Protein AF-A0A7J9IEG0-F1 (afdb_monomer_lite)

InterPro domains:
  IPR022309 Ribosomal protein eS8/ribosomal biogenesis NSA2 [PF01201] (34-220)
  IPR039411 Ribosomal biogenesis NSA2 family [PTHR12642] (1-220)
  IPR039411 Ribosomal biogenesis NSA2 family [cd11381] (3-220)

Structure (mmCIF, N/CA/C/O backbone):
data_AF-A0A7J9IEG0-F1
#
_entry.id   AF-A0A7J9IEG0-F1
#
loop_
_atom_site.group_PDB
_atom_site.id
_atom_site.type_symbol
_atom_site.label_atom_id
_atom_site.label_alt_id
_atom_site.label_comp_id
_atom_site.label_asym_id
_atom_site.label_entity_id
_atom_site.label_seq_id
_atom_site.pdbx_PDB_ins_code
_atom_site.Cartn_x
_atom_site.Cartn_y
_atom_site.Cartn_z
_atom_site.occupancy
_atom_site.B_iso_or_equiv
_atom_site.auth_seq_id
_atom_site.auth_comp_id
_atom_site.auth_asym_id
_atom_site.auth_atom_id
_atom_site.pdbx_PDB_model_num
ATOM 1 N N . PRO A 1 1 ? 24.577 -37.193 -18.352 1.00 64.00 1 PRO A N 1
ATOM 2 C CA . PRO A 1 1 ? 24.887 -35.801 -18.756 1.00 64.00 1 PRO A CA 1
ATOM 3 C C . PRO A 1 1 ? 25.701 -35.089 -17.664 1.00 64.00 1 PRO A C 1
ATOM 5 O O . PRO A 1 1 ? 25.129 -34.575 -16.710 1.00 64.00 1 PRO A O 1
ATOM 8 N N . GLN A 1 2 ? 27.030 -35.129 -17.773 1.00 77.31 2 GLN A N 1
ATOM 9 C CA . GLN A 1 2 ? 27.943 -34.469 -16.834 1.00 77.31 2 GLN A CA 1
ATOM 10 C C . GLN A 1 2 ? 28.641 -33.299 -17.540 1.00 77.31 2 GLN A C 1
ATOM 12 O O . GLN A 1 2 ? 29.061 -33.443 -18.689 1.00 77.31 2 GLN A O 1
ATOM 17 N N . GLY A 1 3 ? 28.738 -32.152 -16.862 1.00 87.25 3 GLY A N 1
ATOM 18 C CA . GLY A 1 3 ? 29.368 -30.931 -17.383 1.00 87.25 3 GLY A CA 1
ATOM 19 C C . GLY A 1 3 ? 28.627 -30.285 -18.562 1.00 87.25 3 GLY A C 1
ATOM 20 O O . GLY A 1 3 ? 27.443 -30.538 -18.787 1.00 87.25 3 GLY A O 1
ATOM 21 N N . ASP A 1 4 ? 29.344 -29.483 -19.352 1.00 89.75 4 ASP A N 1
ATOM 22 C CA . ASP A 1 4 ? 28.812 -28.740 -20.507 1.00 89.75 4 ASP A CA 1
ATOM 23 C C . ASP A 1 4 ? 28.755 -29.590 -21.786 1.00 89.75 4 ASP A C 1
ATOM 25 O O . ASP A 1 4 ? 29.262 -29.232 -22.853 1.00 89.75 4 ASP A O 1
ATOM 29 N N . TYR A 1 5 ? 28.117 -30.757 -21.691 1.00 91.44 5 TYR A N 1
ATOM 30 C CA . TYR A 1 5 ? 28.062 -31.745 -22.773 1.00 91.44 5 TYR A CA 1
ATOM 31 C C . TYR A 1 5 ? 27.459 -31.194 -24.085 1.00 91.44 5 TYR A C 1
ATOM 33 O O . TYR A 1 5 ? 27.856 -31.631 -25.164 1.00 91.44 5 TYR A O 1
ATOM 41 N N . ILE A 1 6 ? 26.555 -30.202 -24.029 1.00 91.00 6 ILE A N 1
ATOM 42 C CA . ILE A 1 6 ? 25.978 -29.532 -25.216 1.00 91.00 6 ILE A CA 1
ATOM 43 C C . ILE A 1 6 ? 27.009 -28.637 -25.914 1.00 91.00 6 ILE A C 1
ATOM 45 O O . ILE A 1 6 ? 27.069 -28.599 -27.144 1.00 91.00 6 ILE A O 1
ATOM 49 N N . GLU A 1 7 ? 27.817 -27.903 -25.152 1.00 91.38 7 GLU A N 1
ATOM 50 C CA . GLU A 1 7 ? 28.856 -27.045 -25.717 1.00 91.38 7 GLU A CA 1
ATOM 51 C C . GLU A 1 7 ? 29.996 -27.890 -26.293 1.00 91.38 7 GLU A C 1
ATOM 53 O O . GLU A 1 7 ? 30.438 -27.641 -27.414 1.00 91.38 7 GLU A O 1
ATOM 58 N N . LEU A 1 8 ? 30.397 -28.952 -25.584 1.00 92.81 8 LEU A N 1
ATOM 59 C CA . LEU A 1 8 ? 31.371 -29.932 -26.071 1.00 92.81 8 LEU A CA 1
ATOM 60 C C . LEU A 1 8 ? 30.903 -30.598 -27.369 1.00 92.81 8 LEU A C 1
ATOM 62 O O . LEU A 1 8 ? 31.681 -30.713 -28.314 1.00 92.81 8 LEU A O 1
ATOM 66 N N . HIS A 1 9 ? 29.627 -30.978 -27.456 1.00 93.06 9 HIS A N 1
ATOM 67 C CA . HIS A 1 9 ? 29.045 -31.519 -28.682 1.00 93.06 9 HIS A CA 1
ATOM 68 C C . HIS A 1 9 ? 29.093 -30.505 -29.835 1.00 93.06 9 HIS A C 1
ATOM 70 O O . HIS A 1 9 ? 29.456 -30.867 -30.949 1.00 93.06 9 HIS A O 1
ATOM 76 N N . ARG A 1 10 ? 28.783 -29.225 -29.584 1.00 92.31 10 ARG A N 1
ATOM 77 C CA . ARG A 1 10 ? 28.886 -28.161 -30.602 1.00 92.31 10 ARG A CA 1
ATOM 78 C C . ARG A 1 10 ? 30.325 -27.883 -31.033 1.00 92.31 10 ARG A C 1
ATOM 80 O O . ARG A 1 10 ? 30.538 -27.572 -32.196 1.00 92.31 10 ARG A O 1
ATOM 87 N N . LYS A 1 11 ? 31.307 -28.000 -30.134 1.00 93.31 11 LYS A N 1
ATOM 88 C CA . LYS A 1 11 ? 32.736 -27.875 -30.477 1.00 93.31 11 LYS A CA 1
ATOM 89 C C . LYS A 1 11 ? 33.218 -29.047 -31.339 1.00 93.31 11 LYS A C 1
ATOM 91 O O . LYS A 1 11 ? 33.986 -28.829 -32.264 1.00 93.31 11 LYS A O 1
ATOM 96 N N . ARG A 1 12 ? 32.748 -30.269 -31.056 1.00 93.69 12 ARG A N 1
ATOM 97 C CA . ARG A 1 12 ? 33.144 -31.498 -31.773 1.00 93.69 12 ARG A CA 1
ATOM 98 C C . ARG A 1 12 ? 32.435 -31.689 -33.113 1.00 93.69 12 ARG A C 1
ATOM 100 O O . ARG A 1 12 ? 33.067 -32.082 -34.083 1.00 93.69 12 ARG A O 1
ATOM 107 N N . HIS A 1 13 ? 31.131 -31.431 -33.159 1.00 93.81 13 HIS A N 1
ATOM 108 C CA . HIS A 1 13 ? 30.271 -31.737 -34.310 1.00 93.81 13 HIS A CA 1
ATOM 109 C C . HIS A 1 13 ? 29.681 -30.488 -34.975 1.00 93.81 13 HIS A C 1
ATOM 111 O O . HIS A 1 13 ? 28.938 -30.593 -35.947 1.00 93.81 13 HIS A O 1
ATOM 117 N N . GLY A 1 14 ? 30.002 -29.299 -34.462 1.00 91.56 14 GLY A N 1
ATOM 118 C CA . GLY A 1 14 ? 29.502 -28.042 -34.997 1.00 91.56 14 GLY A CA 1
ATOM 119 C C . GLY A 1 14 ? 28.032 -27.779 -34.673 1.00 91.56 14 GLY A C 1
ATOM 120 O O . GLY A 1 14 ? 27.386 -28.432 -33.846 1.00 91.56 14 GLY A O 1
ATOM 121 N N . TYR A 1 15 ? 27.497 -26.760 -35.339 1.00 92.94 15 TYR A N 1
ATOM 122 C CA . TYR A 1 15 ? 26.064 -26.502 -35.383 1.00 92.94 15 TYR A CA 1
ATOM 123 C C . TYR A 1 15 ? 25.447 -27.230 -36.573 1.00 92.94 15 TYR A C 1
ATOM 125 O O . TYR A 1 15 ? 26.113 -27.522 -37.563 1.00 92.94 15 TYR A O 1
ATOM 133 N N . ARG A 1 16 ? 24.133 -27.451 -36.511 1.00 92.75 16 ARG A N 1
ATOM 134 C CA . ARG A 1 16 ? 23.360 -27.879 -37.678 1.00 92.75 16 ARG A CA 1
ATOM 135 C C . ARG A 1 16 ? 23.617 -26.917 -38.848 1.00 92.75 16 ARG A C 1
ATOM 137 O O . ARG A 1 16 ? 23.591 -25.704 -38.645 1.00 92.75 16 ARG A O 1
ATOM 144 N N . HIS A 1 17 ? 23.813 -27.449 -40.054 1.00 92.62 17 HIS A N 1
ATOM 145 C CA . HIS A 1 17 ? 24.226 -26.668 -41.229 1.00 92.62 17 HIS A CA 1
ATOM 146 C C . HIS A 1 17 ? 23.327 -25.448 -41.531 1.00 92.62 17 HIS A C 1
ATOM 148 O O . HIS A 1 17 ? 23.822 -24.403 -41.935 1.00 92.62 17 HIS A O 1
ATOM 154 N N . ASP A 1 18 ? 22.020 -25.530 -41.261 1.00 95.38 18 ASP A N 1
ATOM 155 C CA . ASP A 1 18 ? 21.041 -24.454 -41.501 1.00 95.38 18 ASP A CA 1
ATOM 156 C C . ASP A 1 18 ? 20.850 -23.482 -40.312 1.00 95.38 18 ASP A C 1
ATOM 158 O O . ASP A 1 18 ? 20.014 -22.574 -40.370 1.00 95.38 18 ASP A O 1
ATOM 162 N N . PHE A 1 19 ? 21.585 -23.661 -39.209 1.00 94.81 19 PHE A N 1
ATOM 163 C CA . PHE A 1 19 ? 21.361 -22.932 -37.958 1.00 94.81 19 PHE A CA 1
ATOM 164 C C . PHE A 1 19 ? 21.567 -21.423 -38.115 1.00 94.81 19 PHE A C 1
ATOM 166 O O . PHE A 1 19 ? 20.700 -20.629 -37.734 1.00 94.81 19 PHE A O 1
ATOM 173 N N . PHE A 1 20 ? 22.698 -21.020 -38.699 1.00 94.88 20 PHE A N 1
ATOM 174 C CA . PHE A 1 20 ? 23.052 -19.610 -38.859 1.00 94.88 20 PHE A CA 1
ATOM 175 C C . PHE A 1 20 ? 22.131 -18.904 -39.855 1.00 94.88 20 PHE A C 1
ATOM 177 O O . PHE A 1 20 ? 21.681 -17.787 -39.591 1.00 94.88 20 PHE A O 1
ATOM 184 N N . GLU A 1 21 ? 21.748 -19.579 -40.941 1.00 95.25 21 GLU A N 1
ATOM 185 C CA . GLU A 1 21 ? 20.782 -19.035 -41.895 1.00 95.25 21 GLU A CA 1
ATOM 186 C C . GLU A 1 21 ? 19.404 -18.823 -41.265 1.00 95.25 21 GLU A C 1
ATOM 188 O O . GLU A 1 21 ? 18.786 -17.767 -41.445 1.00 95.25 21 GLU A O 1
ATOM 193 N N . LYS A 1 22 ? 18.919 -19.802 -40.489 1.00 96.25 22 LYS A N 1
ATOM 194 C CA . LYS A 1 22 ? 17.646 -19.700 -39.764 1.00 96.25 22 LYS A CA 1
ATOM 195 C C . LYS A 1 22 ? 17.679 -18.588 -38.723 1.00 96.25 22 LYS A C 1
ATOM 197 O O . LYS A 1 22 ? 16.705 -17.839 -38.623 1.00 96.25 22 LYS A O 1
ATOM 202 N N . LYS A 1 23 ? 18.780 -18.454 -37.976 1.00 96.19 23 LYS A N 1
ATOM 203 C CA . LYS A 1 23 ? 18.965 -17.392 -36.977 1.00 96.19 23 LYS A CA 1
ATOM 204 C C . LYS A 1 23 ? 18.930 -16.011 -37.635 1.00 96.19 23 LYS A C 1
ATOM 206 O O . LYS A 1 23 ? 18.094 -15.196 -37.252 1.00 96.19 23 LYS A O 1
ATOM 211 N N . ARG A 1 24 ? 19.707 -15.807 -38.706 1.00 96.44 24 ARG A N 1
ATOM 212 C CA . ARG A 1 24 ? 19.715 -14.561 -39.493 1.00 96.44 24 ARG A CA 1
ATOM 213 C C . ARG A 1 24 ? 18.320 -14.211 -40.018 1.00 96.44 24 ARG A C 1
ATOM 215 O O . ARG A 1 24 ? 17.833 -13.102 -39.816 1.00 96.44 24 ARG A O 1
ATOM 222 N N . LYS A 1 25 ? 17.627 -15.172 -40.647 1.00 96.69 25 LYS A N 1
ATOM 223 C CA . LYS A 1 25 ? 16.254 -14.980 -41.161 1.00 96.69 25 LYS A CA 1
ATOM 224 C C . LYS A 1 25 ? 15.236 -14.707 -40.044 1.00 96.69 25 LYS A C 1
ATOM 226 O O . LYS A 1 25 ? 14.195 -14.106 -40.303 1.00 96.69 25 LYS A O 1
ATOM 231 N N . LYS A 1 26 ? 15.468 -15.187 -38.819 1.00 96.19 26 LYS A N 1
ATOM 232 C CA . LYS A 1 26 ? 14.599 -14.929 -37.660 1.00 96.19 26 LYS A CA 1
ATOM 233 C C . LYS A 1 26 ? 14.803 -13.516 -37.113 1.00 96.19 26 LYS A C 1
ATOM 235 O O . LYS A 1 26 ? 13.813 -12.829 -36.890 1.00 96.19 26 LYS A O 1
ATOM 240 N N . GLU A 1 27 ? 16.049 -13.081 -36.948 1.00 95.62 27 GLU A N 1
ATOM 241 C CA . GLU A 1 27 ? 16.391 -11.724 -36.493 1.00 95.62 27 GLU A CA 1
ATOM 242 C C . GLU A 1 27 ? 15.885 -10.664 -37.479 1.00 95.62 27 GLU A C 1
ATOM 244 O O . GLU A 1 27 ? 15.201 -9.729 -37.069 1.00 95.62 27 GLU A O 1
ATOM 249 N N . ALA A 1 28 ? 16.077 -10.879 -38.785 1.00 96.00 28 ALA A N 1
ATOM 250 C CA . ALA A 1 28 ? 15.561 -9.976 -39.817 1.00 96.00 28 ALA A CA 1
ATOM 251 C C . ALA A 1 28 ? 14.021 -9.846 -39.783 1.00 96.00 28 ALA A C 1
ATOM 253 O O . ALA A 1 28 ? 13.476 -8.748 -39.874 1.00 96.00 28 ALA A O 1
ATOM 254 N N . ARG A 1 29 ? 13.291 -10.958 -39.585 1.00 96.56 29 ARG A N 1
ATOM 255 C CA . ARG A 1 29 ? 11.814 -10.955 -39.494 1.00 96.56 29 ARG A CA 1
ATOM 256 C C . ARG A 1 29 ? 11.276 -10.356 -38.194 1.00 96.56 29 ARG A C 1
ATOM 258 O O . ARG A 1 29 ? 10.105 -9.976 -38.140 1.00 96.56 29 ARG A O 1
ATOM 265 N N . GLN A 1 30 ? 12.101 -10.259 -37.154 1.00 94.25 30 GLN A N 1
ATOM 266 C CA . GLN A 1 30 ? 11.664 -9.845 -35.825 1.00 94.25 30 GLN A CA 1
ATOM 267 C C . GLN A 1 30 ? 11.100 -8.418 -35.809 1.00 94.25 30 GLN A C 1
ATOM 269 O O . GLN A 1 30 ? 10.171 -8.146 -35.050 1.00 94.25 30 GLN A O 1
ATOM 274 N N . VAL A 1 31 ? 11.610 -7.517 -36.655 1.00 94.50 31 VAL A N 1
ATOM 275 C CA . VAL A 1 31 ? 11.120 -6.131 -36.765 1.00 94.50 31 VAL A CA 1
ATOM 276 C C . VAL A 1 31 ? 9.663 -6.101 -37.239 1.00 94.50 31 VAL A C 1
ATOM 278 O O . VAL A 1 31 ? 8.807 -5.496 -36.589 1.00 94.50 31 VAL A O 1
ATOM 281 N N . HIS A 1 32 ? 9.352 -6.832 -38.314 1.00 95.81 32 HIS A N 1
ATOM 282 C CA . HIS A 1 32 ? 7.989 -6.941 -38.840 1.00 95.81 32 HIS A CA 1
ATOM 283 C C . HIS A 1 32 ? 7.058 -7.666 -37.867 1.00 95.81 32 HIS A C 1
ATOM 285 O O . HIS A 1 32 ? 5.932 -7.227 -37.641 1.00 95.81 32 HIS A O 1
ATOM 291 N N . GLU A 1 33 ? 7.536 -8.742 -37.236 1.00 95.00 33 GLU A N 1
ATOM 292 C CA . GLU A 1 33 ? 6.755 -9.498 -36.258 1.00 95.00 33 GLU A CA 1
ATOM 293 C C . GLU A 1 33 ? 6.408 -8.646 -35.027 1.00 95.00 33 GLU A C 1
ATOM 295 O O . GLU A 1 33 ? 5.278 -8.698 -34.541 1.00 95.00 33 GLU A O 1
ATOM 300 N N . ARG A 1 34 ? 7.346 -7.824 -34.534 1.00 92.50 34 ARG A N 1
ATOM 301 C CA . ARG A 1 34 ? 7.103 -6.892 -33.421 1.00 92.50 34 ARG A CA 1
ATOM 302 C C . ARG A 1 34 ? 6.047 -5.850 -33.779 1.00 92.50 34 ARG A C 1
ATOM 304 O O . ARG A 1 34 ? 5.136 -5.634 -32.981 1.00 92.50 34 ARG A O 1
ATOM 311 N N . SER A 1 35 ? 6.140 -5.249 -34.965 1.00 92.81 35 SER A N 1
ATOM 312 C CA . SER A 1 35 ? 5.148 -4.281 -35.452 1.00 92.81 35 SER A CA 1
ATOM 313 C C . SER A 1 35 ? 3.759 -4.917 -35.586 1.00 92.81 35 SER A C 1
ATOM 315 O O . SER A 1 35 ? 2.787 -4.432 -35.006 1.00 92.81 35 SER A O 1
ATOM 317 N N . ALA A 1 36 ? 3.678 -6.084 -36.234 1.00 95.19 36 ALA A N 1
ATOM 318 C CA . ALA A 1 36 ? 2.428 -6.815 -36.411 1.00 95.19 36 ALA A CA 1
ATOM 319 C C . ALA A 1 36 ? 1.799 -7.225 -35.071 1.00 95.19 36 ALA A C 1
ATOM 321 O O . ALA A 1 36 ? 0.590 -7.090 -34.891 1.00 95.19 36 ALA A O 1
ATOM 322 N N . LYS A 1 37 ? 2.602 -7.687 -34.103 1.00 93.25 37 LYS A N 1
ATOM 323 C CA . LYS A 1 37 ? 2.121 -7.995 -32.748 1.00 93.25 37 LYS A CA 1
ATOM 324 C C . LYS A 1 37 ? 1.608 -6.754 -32.028 1.00 93.25 37 LYS A C 1
ATOM 326 O O . LYS A 1 37 ? 0.599 -6.855 -31.344 1.00 93.25 37 LYS A O 1
ATOM 331 N N . ALA A 1 38 ? 2.267 -5.607 -32.176 1.00 92.62 38 ALA A N 1
ATOM 332 C CA . ALA A 1 38 ? 1.817 -4.367 -31.550 1.00 92.62 38 ALA A CA 1
ATOM 333 C C . ALA A 1 38 ? 0.474 -3.883 -32.123 1.00 92.62 38 ALA A C 1
ATOM 335 O O . ALA A 1 38 ? -0.378 -3.445 -31.360 1.00 92.62 38 ALA A O 1
ATOM 336 N N . GLN A 1 39 ? 0.267 -4.012 -33.437 1.00 92.88 39 GLN A N 1
ATOM 337 C CA . GLN A 1 39 ? -0.971 -3.601 -34.111 1.00 92.88 39 GLN A CA 1
ATOM 338 C C . GLN A 1 39 ? -2.133 -4.579 -33.889 1.00 92.88 39 GLN A C 1
ATOM 340 O O . GLN A 1 39 ? -3.271 -4.156 -33.716 1.00 92.88 39 GLN A O 1
ATOM 345 N N . LYS A 1 40 ? -1.862 -5.891 -33.896 1.00 95.44 40 LYS A N 1
ATOM 346 C CA . LYS A 1 40 ? -2.904 -6.933 -33.846 1.00 95.44 40 LYS A CA 1
ATOM 347 C C . LYS A 1 40 ? -3.266 -7.382 -32.429 1.00 95.44 40 LYS A C 1
ATOM 349 O O . LYS A 1 40 ? -4.288 -8.038 -32.243 1.00 95.44 40 LYS A O 1
ATOM 354 N N . ALA A 1 41 ? -2.432 -7.104 -31.423 1.00 94.44 41 ALA A N 1
ATOM 355 C CA . ALA A 1 41 ? -2.706 -7.544 -30.058 1.00 94.44 41 ALA A CA 1
ATOM 356 C C . ALA A 1 41 ? -3.806 -6.698 -29.403 1.00 94.44 41 ALA A C 1
ATOM 358 O O . ALA A 1 41 ? -3.610 -5.527 -29.091 1.00 94.44 41 ALA A O 1
ATOM 359 N N . LEU A 1 42 ? -4.939 -7.334 -29.108 1.00 94.19 42 LEU A N 1
ATOM 360 C CA . LEU A 1 42 ? -6.083 -6.696 -28.458 1.00 94.19 42 LEU A CA 1
ATOM 361 C C . LEU A 1 42 ? -6.064 -6.878 -26.930 1.00 94.19 42 LEU A C 1
ATOM 363 O O . LEU A 1 42 ? -5.464 -7.812 -26.382 1.00 94.19 42 LEU A O 1
ATOM 367 N N . GLY A 1 43 ? -6.743 -5.969 -26.226 1.00 96.06 43 GLY A N 1
ATOM 368 C CA . GLY A 1 43 ? -6.982 -6.055 -24.784 1.00 96.06 43 GLY A CA 1
ATOM 369 C C . GLY A 1 43 ? -5.711 -6.002 -23.925 1.00 96.06 43 GLY A C 1
ATOM 370 O O . GLY A 1 43 ? -4.809 -5.191 -24.148 1.00 96.06 43 GLY A O 1
ATOM 371 N N . ILE A 1 44 ? -5.636 -6.866 -22.905 1.00 96.81 44 ILE A N 1
ATOM 372 C CA . ILE A 1 44 ? -4.525 -6.876 -21.935 1.00 96.81 44 ILE A CA 1
ATOM 373 C C . ILE A 1 44 ? -3.176 -7.206 -22.587 1.00 96.81 44 ILE A C 1
ATOM 375 O O . ILE A 1 44 ? -2.145 -6.671 -22.180 1.00 96.81 44 ILE A O 1
ATOM 379 N N . LYS A 1 45 ? -3.181 -8.033 -23.640 1.00 95.25 45 LYS A N 1
ATOM 380 C CA . LYS A 1 45 ? -1.971 -8.410 -24.379 1.00 95.25 45 LYS A CA 1
ATOM 381 C C . LYS A 1 45 ? -1.347 -7.195 -25.069 1.00 95.25 45 LYS A C 1
ATOM 383 O O . LYS A 1 45 ? -0.143 -6.992 -24.939 1.00 95.25 45 LYS A O 1
ATOM 388 N N . GLY A 1 46 ? -2.161 -6.345 -25.700 1.00 96.56 46 GLY A N 1
ATOM 389 C CA . GLY A 1 46 ? -1.701 -5.082 -26.289 1.00 96.56 46 GLY A CA 1
ATOM 390 C C . GLY A 1 46 ? -1.112 -4.130 -25.242 1.00 96.56 46 GLY A C 1
ATOM 391 O O . GLY A 1 46 ? -0.001 -3.628 -25.413 1.00 96.56 46 GLY A O 1
ATOM 392 N N . LYS A 1 47 ? -1.790 -3.967 -24.094 1.00 96.81 47 LYS A N 1
ATOM 393 C CA . LYS A 1 47 ? -1.301 -3.128 -22.980 1.00 96.81 47 LYS A CA 1
ATOM 394 C C . LYS A 1 47 ? 0.048 -3.605 -22.424 1.00 96.81 47 LYS A C 1
ATOM 396 O O . LYS A 1 47 ? 0.931 -2.785 -22.174 1.00 96.81 47 LYS A O 1
ATOM 401 N N . MET A 1 48 ? 0.237 -4.916 -22.257 1.00 96.81 48 MET A N 1
ATOM 402 C CA . MET A 1 48 ? 1.513 -5.482 -21.797 1.00 96.81 48 MET A CA 1
ATOM 403 C C . MET A 1 48 ? 2.645 -5.257 -22.806 1.00 96.81 48 MET A C 1
ATOM 405 O O . MET A 1 48 ? 3.747 -4.883 -22.405 1.00 96.81 48 MET A O 1
ATOM 409 N N . ILE A 1 49 ? 2.373 -5.434 -24.105 1.00 96.25 49 ILE A N 1
ATOM 410 C CA . ILE A 1 49 ? 3.348 -5.181 -25.177 1.00 96.25 49 ILE A CA 1
ATOM 411 C C . ILE A 1 49 ? 3.751 -3.703 -25.197 1.00 96.25 49 ILE A C 1
ATOM 413 O O . ILE A 1 49 ? 4.941 -3.402 -25.229 1.00 96.25 49 ILE A O 1
ATOM 417 N N . ALA A 1 50 ? 2.791 -2.780 -25.103 1.00 96.06 50 ALA A N 1
ATOM 418 C CA . ALA A 1 50 ? 3.076 -1.347 -25.054 1.00 96.06 50 ALA A CA 1
ATOM 419 C C . ALA A 1 50 ? 3.945 -0.971 -23.841 1.00 96.06 50 ALA A C 1
ATOM 421 O O . ALA A 1 50 ? 4.950 -0.275 -23.996 1.00 96.06 50 ALA A O 1
ATOM 422 N N . LYS A 1 51 ? 3.618 -1.493 -22.648 1.00 97.12 51 LYS A N 1
ATOM 423 C CA . LYS A 1 51 ? 4.412 -1.278 -21.426 1.00 97.12 51 LYS A CA 1
ATOM 424 C C . LYS A 1 51 ? 5.840 -1.810 -21.572 1.00 97.12 51 LYS A C 1
ATOM 426 O O . LYS A 1 51 ? 6.786 -1.122 -21.195 1.00 97.12 51 LYS A O 1
ATOM 431 N N . LYS A 1 52 ? 6.002 -3.010 -22.141 1.00 96.62 52 LYS A N 1
ATOM 432 C CA . LYS A 1 52 ? 7.317 -3.609 -22.402 1.00 96.62 52 LYS A CA 1
ATOM 433 C C . LYS A 1 52 ? 8.129 -2.768 -23.391 1.00 96.62 52 LYS A C 1
ATOM 435 O O . LYS A 1 52 ? 9.267 -2.426 -23.094 1.00 96.62 52 LYS A O 1
ATOM 440 N N . ASN A 1 53 ? 7.525 -2.366 -24.508 1.00 95.12 53 ASN A N 1
ATOM 441 C CA . ASN A 1 53 ? 8.183 -1.540 -25.522 1.00 95.12 53 ASN A CA 1
ATOM 442 C C . ASN A 1 53 ? 8.622 -0.178 -24.959 1.00 95.12 53 ASN A C 1
ATOM 444 O O . ASN A 1 53 ? 9.698 0.306 -25.297 1.00 95.12 53 ASN A O 1
ATOM 448 N N . TYR A 1 54 ? 7.812 0.443 -24.095 1.00 97.12 54 TYR A N 1
ATOM 449 C CA . TYR A 1 54 ? 8.186 1.688 -23.422 1.00 97.12 54 TYR A CA 1
ATOM 450 C C . TYR A 1 54 ? 9.400 1.498 -22.503 1.00 97.12 54 TYR A C 1
ATOM 452 O O . TYR A 1 54 ? 10.334 2.295 -22.557 1.00 97.12 54 TYR A O 1
ATOM 460 N N . ALA A 1 55 ? 9.423 0.424 -21.707 1.00 97.75 55 ALA A N 1
ATOM 461 C CA . ALA A 1 55 ? 10.555 0.108 -20.838 1.00 97.75 55 ALA A CA 1
ATOM 462 C C . ALA A 1 55 ? 11.845 -0.163 -21.635 1.00 97.75 55 ALA A C 1
ATOM 464 O O . ALA A 1 55 ? 12.893 0.367 -21.276 1.00 97.75 55 ALA A O 1
ATOM 465 N N . GLU A 1 56 ? 11.764 -0.915 -22.741 1.00 96.31 56 GLU A N 1
ATOM 466 C CA . GLU A 1 56 ? 12.902 -1.161 -23.642 1.00 96.31 56 GLU A CA 1
ATOM 467 C C . GLU A 1 56 ? 13.440 0.148 -24.238 1.00 96.31 56 GLU A C 1
ATOM 469 O O . GLU A 1 56 ? 14.644 0.393 -24.203 1.00 96.31 56 GLU A O 1
ATOM 474 N N . LYS A 1 57 ? 12.557 1.034 -24.721 1.00 96.69 57 LYS A N 1
ATOM 475 C CA . LYS A 1 57 ? 12.952 2.350 -25.250 1.00 96.69 57 LYS A CA 1
ATOM 476 C C . LYS A 1 57 ? 13.591 3.236 -24.183 1.00 96.69 57 LYS A C 1
ATOM 478 O O . LYS A 1 57 ? 14.597 3.882 -24.456 1.00 96.69 57 LYS A O 1
ATOM 483 N N . ALA A 1 58 ? 13.023 3.273 -22.979 1.00 97.38 58 ALA A N 1
ATOM 484 C CA . ALA A 1 58 ? 13.556 4.068 -21.878 1.00 97.38 58 ALA A CA 1
ATOM 485 C C . ALA A 1 58 ? 14.931 3.557 -21.420 1.00 97.38 58 ALA A C 1
ATOM 487 O O . ALA A 1 58 ? 15.820 4.365 -21.163 1.00 97.38 58 ALA A O 1
ATOM 488 N N . LEU A 1 59 ? 15.119 2.235 -21.359 1.00 97.44 59 LEU A N 1
ATOM 489 C CA . LEU A 1 59 ? 16.410 1.620 -21.059 1.00 97.44 59 LEU A CA 1
ATOM 490 C C . LEU A 1 59 ? 17.437 1.987 -22.129 1.00 97.44 59 LEU A C 1
ATOM 492 O O . LEU A 1 59 ? 18.483 2.523 -21.782 1.00 97.44 59 LEU A O 1
ATOM 496 N N . MET A 1 60 ? 17.109 1.791 -23.411 1.00 96.88 60 MET A N 1
ATOM 497 C CA . MET A 1 60 ? 18.016 2.119 -24.516 1.00 96.88 60 MET A CA 1
ATOM 498 C C . MET A 1 60 ? 18.388 3.605 -24.543 1.00 96.88 60 MET A C 1
ATOM 500 O O . MET A 1 60 ? 19.543 3.953 -24.765 1.00 96.88 60 MET A O 1
ATOM 504 N N . LYS A 1 61 ? 17.430 4.497 -24.263 1.00 97.06 61 LYS A N 1
ATOM 505 C CA . LYS A 1 61 ? 17.700 5.937 -24.167 1.00 97.06 61 LYS A CA 1
ATOM 506 C C . LYS A 1 61 ? 18.685 6.251 -23.037 1.00 97.06 61 LYS A C 1
ATOM 508 O O . LYS A 1 61 ? 19.595 7.043 -23.239 1.00 97.06 61 LYS A O 1
ATOM 513 N N . LYS A 1 62 ? 18.534 5.613 -21.871 1.00 96.00 62 LYS A N 1
ATOM 514 C CA . LYS A 1 62 ? 19.469 5.769 -20.745 1.00 96.00 62 LYS A CA 1
ATOM 515 C C . LYS A 1 62 ? 20.851 5.200 -21.059 1.00 96.00 62 LYS A C 1
ATOM 517 O O . LYS A 1 62 ? 21.838 5.824 -20.704 1.00 96.00 62 LYS A O 1
ATOM 522 N N . THR A 1 63 ? 20.939 4.044 -21.718 1.00 95.31 63 THR A N 1
ATOM 523 C CA . THR A 1 63 ? 22.237 3.446 -22.073 1.00 95.31 63 THR A CA 1
ATOM 524 C C . THR A 1 63 ? 22.989 4.277 -23.102 1.00 95.31 63 THR A C 1
ATOM 526 O O . THR A 1 63 ? 24.201 4.409 -22.985 1.00 95.31 63 THR A O 1
ATOM 529 N N . LEU A 1 64 ? 22.282 4.861 -24.076 1.00 94.12 64 LEU A N 1
ATOM 530 C CA . LEU A 1 64 ? 22.888 5.782 -25.039 1.00 94.12 64 LEU A CA 1
ATOM 531 C C . LEU A 1 64 ? 23.374 7.060 -24.349 1.00 94.12 64 LEU A C 1
ATOM 533 O O . LEU A 1 64 ? 24.529 7.421 -24.531 1.00 94.12 64 LEU A O 1
ATOM 537 N N . ALA A 1 65 ? 22.552 7.664 -23.483 1.00 92.44 65 ALA A N 1
ATOM 538 C CA . ALA A 1 65 ? 22.946 8.843 -22.710 1.00 92.44 65 ALA A CA 1
ATOM 539 C C . ALA A 1 65 ? 24.181 8.578 -21.829 1.00 92.44 65 ALA A C 1
ATOM 541 O O . ALA A 1 65 ? 25.137 9.341 -21.881 1.00 92.44 65 ALA A O 1
ATOM 542 N N . MET A 1 66 ? 24.219 7.454 -21.100 1.00 90.19 66 MET A N 1
ATOM 543 C CA . MET A 1 66 ? 25.395 7.068 -20.304 1.00 90.19 66 MET A CA 1
ATOM 544 C C . MET A 1 66 ? 26.649 6.877 -21.168 1.00 90.19 66 MET A C 1
ATOM 546 O O . MET A 1 66 ? 27.742 7.254 -20.755 1.00 90.19 66 MET A O 1
ATOM 550 N N . HIS A 1 67 ? 26.514 6.297 -22.366 1.00 91.38 67 HIS A N 1
ATOM 551 C CA . HIS A 1 67 ? 27.640 6.131 -23.285 1.00 91.38 67 HIS A CA 1
ATOM 552 C C . HIS A 1 67 ? 28.145 7.488 -23.810 1.00 91.38 67 HIS A C 1
ATOM 554 O O . HIS A 1 67 ? 29.347 7.746 -23.779 1.00 91.38 67 HIS A O 1
ATOM 560 N N . GLU A 1 68 ? 27.244 8.377 -24.235 1.00 89.31 68 GLU A N 1
ATOM 561 C CA . GLU A 1 68 ? 27.571 9.742 -24.674 1.00 89.31 68 GLU A CA 1
ATOM 562 C C . GLU A 1 68 ? 28.253 10.554 -23.558 1.00 89.31 68 GLU A C 1
ATOM 564 O O . GLU A 1 68 ? 29.312 11.147 -23.784 1.00 89.31 68 GLU A O 1
ATOM 569 N N . GLU A 1 69 ? 27.717 10.511 -22.336 1.00 83.56 69 GLU A N 1
ATOM 570 C CA . GLU A 1 69 ? 28.300 11.157 -21.154 1.00 83.56 69 GLU A CA 1
ATOM 571 C C . GLU A 1 69 ? 29.678 10.580 -20.807 1.00 83.56 69 GLU A C 1
ATOM 573 O O . GLU A 1 69 ? 30.605 11.338 -20.544 1.00 83.56 69 GLU A O 1
ATOM 578 N N . SER A 1 70 ? 29.866 9.257 -20.885 1.00 79.12 70 SER A N 1
ATOM 579 C CA . SER A 1 70 ? 31.175 8.634 -20.633 1.00 79.12 70 SER A CA 1
ATOM 580 C C . SER A 1 70 ? 32.245 9.034 -21.656 1.00 79.12 70 SER A C 1
ATOM 582 O O . SER A 1 70 ? 33.423 9.152 -21.315 1.00 79.12 70 SER A O 1
ATOM 584 N N . SER A 1 71 ? 31.840 9.267 -22.910 1.00 74.12 71 SER A N 1
ATOM 585 C CA . SER A 1 71 ? 32.746 9.683 -23.984 1.00 74.12 71 SER A CA 1
ATOM 586 C C . SER A 1 71 ? 33.185 11.145 -23.849 1.00 74.12 71 SER A C 1
ATOM 588 O O . SER A 1 71 ? 34.278 11.509 -24.283 1.00 74.12 71 SER A O 1
ATOM 590 N N . THR A 1 72 ? 32.375 11.973 -23.181 1.00 69.06 72 THR A N 1
ATOM 591 C CA . THR A 1 72 ? 32.664 13.387 -22.937 1.00 69.06 72 THR A CA 1
ATOM 592 C C . THR A 1 72 ? 33.125 13.567 -21.493 1.00 69.06 72 THR A C 1
ATOM 594 O O . THR A 1 72 ? 32.311 13.737 -20.591 1.00 69.06 72 THR A O 1
ATOM 597 N N . ARG A 1 73 ? 34.441 13.586 -21.245 1.00 60.44 73 ARG A N 1
ATOM 598 C CA . ARG A 1 73 ? 34.975 13.974 -19.926 1.00 60.44 73 ARG A CA 1
ATOM 599 C C . ARG A 1 73 ? 34.697 15.457 -19.672 1.00 60.44 73 ARG A C 1
ATOM 601 O O . ARG A 1 73 ? 35.534 16.308 -19.958 1.00 60.44 73 ARG A O 1
ATOM 608 N N . ARG A 1 74 ? 33.523 15.783 -19.140 1.00 59.47 74 ARG A N 1
ATOM 609 C CA . ARG A 1 74 ? 33.296 17.077 -18.496 1.00 59.47 74 ARG A CA 1
ATOM 610 C C . ARG A 1 74 ? 33.932 17.010 -17.111 1.00 59.47 74 ARG A C 1
ATOM 612 O O . ARG A 1 74 ? 33.733 16.028 -16.397 1.00 59.47 74 ARG A O 1
ATOM 619 N N . LYS A 1 75 ? 34.709 18.033 -16.739 1.00 53.97 75 LYS A N 1
ATOM 620 C CA . LYS A 1 75 ? 34.959 18.297 -15.318 1.00 53.97 75 LYS A CA 1
ATOM 621 C C . LYS A 1 75 ? 33.579 18.456 -14.690 1.00 53.97 75 LYS A C 1
ATOM 623 O O . LYS A 1 75 ? 32.780 19.244 -15.189 1.00 53.97 75 LYS A O 1
ATOM 628 N N . VAL A 1 76 ? 33.279 17.633 -13.696 1.00 54.09 76 VAL A N 1
ATOM 629 C CA . VAL A 1 76 ? 32.107 17.843 -12.854 1.00 54.09 76 VAL A CA 1
ATOM 630 C C . VAL A 1 76 ? 32.311 19.228 -12.246 1.00 54.09 76 VAL A C 1
ATOM 632 O O . VAL A 1 76 ? 33.329 19.442 -11.592 1.00 54.09 76 VAL A O 1
ATOM 635 N N . ASP A 1 77 ? 31.438 20.189 -12.556 1.00 46.91 77 ASP A N 1
ATOM 636 C CA . ASP A 1 77 ? 31.364 21.390 -11.730 1.00 46.91 77 ASP A CA 1
ATOM 637 C C . ASP A 1 77 ? 30.905 20.894 -10.364 1.00 46.91 77 ASP A C 1
ATOM 639 O O . ASP A 1 77 ? 29.811 20.337 -10.230 1.00 46.91 77 ASP A O 1
ATOM 643 N N . ASP A 1 78 ? 31.794 21.008 -9.381 1.00 46.97 78 ASP A N 1
ATOM 644 C CA . ASP A 1 78 ? 31.519 20.745 -7.978 1.00 46.97 78 ASP A CA 1
ATOM 645 C C . ASP A 1 78 ? 30.524 21.805 -7.472 1.00 46.97 78 ASP A C 1
ATOM 647 O O . ASP A 1 78 ? 30.856 22.671 -6.664 1.00 46.97 78 ASP A O 1
ATOM 651 N N . GLU A 1 79 ? 29.271 21.755 -7.930 1.00 49.34 79 GLU A N 1
ATOM 652 C CA . GLU A 1 79 ? 28.163 22.267 -7.134 1.00 49.34 79 GLU A CA 1
ATOM 653 C C . GLU A 1 79 ? 28.058 21.347 -5.920 1.00 49.34 79 GLU A C 1
ATOM 655 O O . GLU A 1 79 ? 27.384 20.313 -5.919 1.00 49.34 79 GLU A O 1
ATOM 660 N N . VAL A 1 80 ? 28.847 21.715 -4.910 1.00 51.38 80 VAL A N 1
ATOM 661 C CA . VAL A 1 80 ? 28.908 21.128 -3.579 1.00 51.38 80 VAL A CA 1
ATOM 662 C C . VAL A 1 80 ? 27.484 20.815 -3.134 1.00 51.38 80 VAL A C 1
ATOM 664 O O . VAL A 1 80 ? 26.685 21.711 -2.865 1.00 51.38 80 VAL A O 1
ATOM 667 N N . GLN A 1 81 ? 27.162 19.522 -3.079 1.00 56.53 81 GLN A N 1
ATOM 668 C CA . GLN A 1 81 ? 25.940 19.040 -2.449 1.00 56.53 81 GLN A CA 1
ATOM 669 C C . GLN A 1 81 ? 25.889 19.617 -1.031 1.00 56.53 81 GLN A C 1
ATOM 671 O O . GLN A 1 81 ? 26.819 19.431 -0.246 1.00 56.53 81 GLN A O 1
ATOM 676 N N . ASP A 1 82 ? 24.819 20.347 -0.729 1.00 51.25 82 ASP A N 1
ATOM 677 C CA . ASP A 1 82 ? 24.670 21.089 0.518 1.00 51.25 82 ASP A CA 1
ATOM 678 C C . ASP A 1 82 ? 24.763 20.141 1.734 1.00 51.25 82 ASP A C 1
ATOM 680 O O . ASP A 1 82 ? 23.909 19.270 1.945 1.00 51.25 82 ASP A O 1
ATOM 684 N N . GLY A 1 83 ? 25.847 20.288 2.506 1.00 64.06 83 GLY A N 1
ATOM 685 C CA . GLY A 1 83 ? 26.161 19.503 3.701 1.00 64.06 83 GLY A CA 1
ATOM 686 C C . GLY A 1 83 ? 27.478 18.732 3.614 1.00 64.06 83 GLY A C 1
ATOM 687 O O . GLY A 1 83 ? 27.478 17.524 3.395 1.00 64.06 83 GLY A O 1
ATOM 688 N N . ALA A 1 84 ? 28.604 19.407 3.869 1.00 68.69 84 ALA A N 1
ATOM 689 C CA . ALA A 1 84 ? 29.891 18.749 4.088 1.00 68.69 84 ALA A CA 1
ATOM 690 C C . ALA A 1 84 ? 29.793 17.757 5.262 1.00 68.69 84 ALA A C 1
ATOM 692 O O . ALA A 1 84 ? 29.512 18.128 6.404 1.00 68.69 84 ALA A O 1
ATOM 693 N N . ILE A 1 85 ? 30.017 16.480 4.969 1.00 67.69 85 ILE A N 1
ATOM 694 C CA . ILE A 1 85 ? 30.010 15.389 5.939 1.00 67.69 85 ILE A CA 1
ATOM 695 C C . ILE A 1 85 ? 31.474 15.000 6.214 1.00 67.69 85 ILE A C 1
ATOM 697 O O . ILE A 1 85 ? 32.282 14.968 5.286 1.00 67.69 85 ILE A O 1
ATOM 701 N N . PRO A 1 86 ? 31.866 14.710 7.469 1.00 79.31 86 PRO A N 1
ATOM 702 C CA . PRO A 1 86 ? 33.210 14.217 7.760 1.00 79.31 86 PRO A CA 1
ATOM 703 C C . PRO A 1 86 ? 33.571 12.972 6.932 1.00 79.31 86 PRO A C 1
ATOM 705 O O . PRO A 1 86 ? 32.724 12.103 6.744 1.00 79.31 86 PRO A O 1
ATOM 708 N N . ALA A 1 87 ? 34.834 12.836 6.508 1.00 76.25 87 ALA A N 1
ATOM 709 C CA . ALA A 1 87 ? 35.291 11.767 5.603 1.00 76.25 87 ALA A CA 1
ATOM 710 C C . ALA A 1 87 ? 34.874 10.344 6.038 1.00 76.25 87 ALA A C 1
ATOM 712 O O . ALA A 1 87 ? 34.482 9.528 5.212 1.00 76.25 87 ALA A O 1
ATOM 713 N N . TYR A 1 88 ? 34.853 10.061 7.345 1.00 75.06 88 TYR A N 1
ATOM 714 C CA . TYR A 1 88 ? 34.444 8.761 7.901 1.00 75.06 88 TYR A CA 1
ATOM 715 C C . TYR A 1 88 ? 32.928 8.463 7.817 1.00 75.06 88 TYR A C 1
ATOM 717 O O . TYR A 1 88 ? 32.484 7.376 8.199 1.00 75.06 88 TYR A O 1
ATOM 725 N N . LEU A 1 89 ? 32.126 9.425 7.355 1.00 69.06 89 LEU A N 1
ATOM 726 C CA . LEU A 1 89 ? 30.686 9.319 7.119 1.00 69.06 89 LEU A CA 1
ATOM 727 C C . LEU A 1 89 ? 30.317 9.467 5.627 1.00 69.06 89 LEU A C 1
ATOM 729 O O . LEU A 1 89 ? 29.141 9.319 5.313 1.00 69.06 89 LEU A O 1
ATOM 733 N N . MET A 1 90 ? 31.282 9.720 4.729 1.00 65.81 90 MET A N 1
ATOM 734 C CA . MET A 1 90 ? 31.042 9.937 3.289 1.00 65.81 90 MET A CA 1
ATOM 735 C C . MET A 1 90 ? 30.570 8.670 2.555 1.00 65.81 90 MET A C 1
ATOM 737 O O . MET A 1 90 ? 29.676 8.750 1.720 1.00 65.81 90 MET A O 1
ATOM 741 N N . ASP A 1 91 ? 31.098 7.498 2.923 1.00 64.88 91 ASP A N 1
ATOM 742 C CA . ASP A 1 91 ? 30.777 6.208 2.278 1.00 64.88 91 ASP A CA 1
ATOM 743 C C . ASP A 1 91 ? 29.678 5.409 3.001 1.00 64.88 91 ASP A C 1
ATOM 745 O O . ASP A 1 91 ? 29.410 4.249 2.683 1.00 64.88 91 ASP A O 1
ATOM 749 N N . ARG A 1 92 ? 29.048 5.995 4.027 1.00 64.88 92 ARG A N 1
ATOM 750 C CA . ARG A 1 92 ? 27.967 5.346 4.779 1.00 64.88 92 ARG A CA 1
ATOM 751 C C . ARG A 1 92 ? 26.628 5.858 4.262 1.00 64.88 92 ARG A C 1
ATOM 753 O O . ARG A 1 92 ? 26.327 7.038 4.415 1.00 64.88 92 ARG A O 1
ATOM 760 N N . GLU A 1 93 ? 25.798 4.973 3.702 1.00 56.69 93 GLU A N 1
ATOM 761 C CA . GLU A 1 93 ? 24.417 5.323 3.344 1.00 56.69 93 GLU A CA 1
ATOM 762 C C . GLU A 1 93 ? 23.688 5.935 4.559 1.00 56.69 93 GLU A C 1
ATOM 764 O O . GLU A 1 93 ? 23.719 5.418 5.678 1.00 56.69 93 GLU A O 1
ATOM 769 N N . ASN A 1 94 ? 23.084 7.102 4.337 1.00 52.09 94 ASN A N 1
ATOM 770 C CA . ASN A 1 94 ? 22.666 8.051 5.367 1.00 52.09 94 ASN A CA 1
ATOM 771 C C . ASN A 1 94 ? 21.715 7.483 6.448 1.00 52.09 94 ASN A C 1
ATOM 773 O O . ASN A 1 94 ? 20.514 7.350 6.223 1.00 52.09 94 ASN A O 1
ATOM 777 N N . THR A 1 95 ? 22.209 7.342 7.687 1.00 52.25 95 THR A N 1
ATOM 778 C CA . THR A 1 95 ? 21.402 7.278 8.933 1.00 52.25 95 THR A CA 1
ATOM 779 C C . THR A 1 95 ? 21.864 8.294 9.992 1.00 52.25 95 THR A C 1
ATOM 781 O O . THR A 1 95 ? 21.790 8.045 11.193 1.00 52.25 95 THR A O 1
ATOM 784 N N . THR A 1 96 ? 22.363 9.467 9.591 1.00 52.56 96 THR A N 1
ATOM 785 C CA . THR A 1 96 ? 23.006 10.441 10.505 1.00 52.56 96 THR A CA 1
ATOM 786 C C . THR A 1 96 ? 22.160 11.671 10.849 1.00 52.56 96 THR A C 1
ATOM 788 O O . THR A 1 96 ? 22.661 12.620 11.443 1.00 52.56 96 THR A O 1
ATOM 791 N N . ARG A 1 97 ? 20.854 11.678 10.559 1.00 53.75 97 ARG A N 1
ATOM 792 C CA . ARG A 1 97 ? 19.976 12.832 10.860 1.00 53.75 97 ARG A CA 1
ATOM 793 C C . ARG A 1 97 ? 19.190 12.732 12.178 1.00 53.75 97 ARG A C 1
ATOM 795 O O . ARG A 1 97 ? 18.544 13.695 12.576 1.00 53.75 97 ARG A O 1
ATOM 802 N N . ALA A 1 98 ? 19.272 11.615 12.908 1.00 55.56 98 ALA A N 1
ATOM 803 C CA . ALA A 1 98 ? 18.461 11.394 14.115 1.00 55.56 98 ALA A CA 1
ATOM 804 C C . ALA A 1 98 ? 18.823 12.316 15.305 1.00 55.56 98 ALA A C 1
ATOM 806 O O . ALA A 1 98 ? 17.946 12.693 16.083 1.00 55.56 98 ALA A O 1
ATOM 807 N N . LYS A 1 99 ? 20.099 12.714 15.453 1.00 56.41 99 LYS A N 1
ATOM 808 C CA . LYS A 1 99 ? 20.558 13.544 16.589 1.00 56.41 99 LYS A CA 1
ATOM 809 C C . LYS A 1 99 ? 20.144 15.016 16.481 1.00 56.41 99 LYS A C 1
ATOM 811 O O . LYS A 1 99 ? 19.738 15.593 17.487 1.00 56.41 99 LYS A O 1
ATOM 816 N N . VAL A 1 100 ? 20.185 15.603 15.283 1.00 58.50 100 VAL A N 1
ATOM 817 C CA . VAL A 1 100 ? 19.745 16.996 15.043 1.00 58.50 100 VAL A CA 1
ATOM 818 C C . VAL A 1 100 ? 18.249 17.147 15.350 1.00 58.50 100 VAL A C 1
ATOM 820 O O . VAL A 1 100 ? 17.812 18.133 15.941 1.00 58.50 100 VAL A O 1
ATOM 823 N N . LEU A 1 101 ? 17.486 16.094 15.058 1.00 57.78 101 LEU A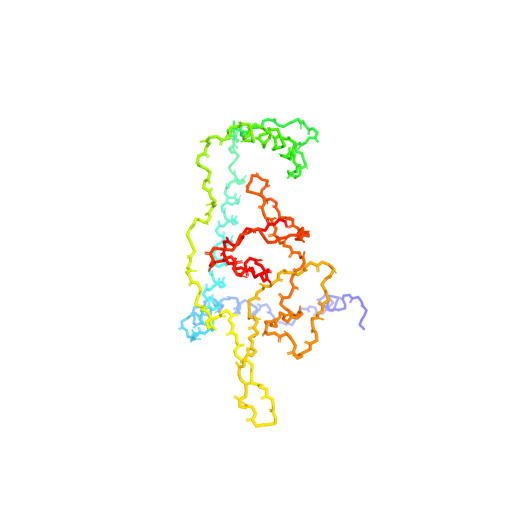 N 1
ATOM 824 C CA . LEU A 1 101 ? 16.037 16.024 15.210 1.00 57.78 101 LEU A CA 1
ATOM 825 C C . LEU A 1 101 ? 15.541 16.051 16.661 1.00 57.78 101 LEU A C 1
ATOM 827 O O . LEU A 1 101 ? 14.520 16.660 16.976 1.00 57.78 101 LEU A O 1
ATOM 831 N N . SER A 1 102 ? 16.282 15.425 17.578 1.00 65.44 102 SER A N 1
ATOM 832 C CA . SER A 1 102 ? 15.940 15.452 19.006 1.00 65.44 102 SER A CA 1
ATOM 833 C C . SER A 1 102 ? 16.023 16.874 19.577 1.00 65.44 102 SER A C 1
ATOM 835 O O . SER A 1 102 ? 15.194 17.274 20.399 1.00 65.44 102 SER A O 1
ATOM 837 N N . ASN A 1 103 ? 16.980 17.673 19.097 1.00 70.75 103 ASN A N 1
ATOM 838 C CA . ASN A 1 1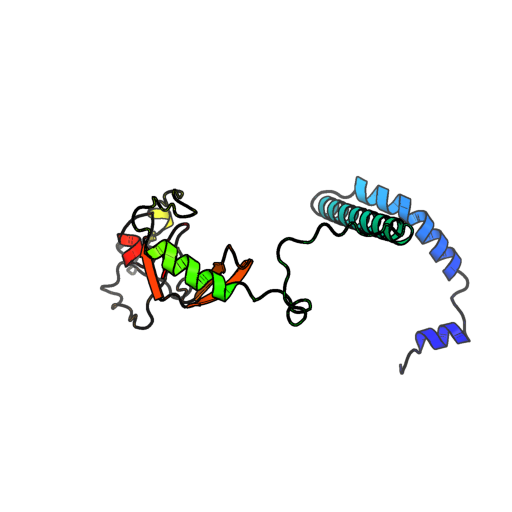03 ? 17.168 19.052 19.539 1.00 70.75 103 ASN A CA 1
ATOM 839 C C . ASN A 1 103 ? 16.120 20.002 18.939 1.00 70.75 103 ASN A C 1
ATOM 841 O O . ASN A 1 103 ? 15.573 20.829 19.672 1.00 70.75 103 ASN A O 1
ATOM 845 N N . THR A 1 104 ? 15.750 19.833 17.665 1.00 66.81 104 THR A N 1
ATOM 846 C CA . THR A 1 104 ? 14.670 20.620 17.043 1.00 66.81 104 THR A CA 1
ATOM 847 C C . THR A 1 104 ? 13.300 20.295 17.639 1.00 66.81 104 THR A C 1
ATOM 849 O O . THR A 1 104 ? 12.516 21.209 17.876 1.00 66.81 104 THR A O 1
ATOM 852 N N . ILE A 1 105 ? 13.003 19.035 17.989 1.00 70.00 105 ILE A N 1
ATOM 853 C CA . ILE A 1 105 ? 11.767 18.682 18.719 1.00 70.00 105 ILE A CA 1
ATOM 854 C C . ILE A 1 105 ? 11.722 19.375 20.087 1.00 70.00 105 ILE A C 1
ATOM 856 O O . ILE A 1 105 ? 10.671 19.878 20.489 1.00 70.00 105 ILE A O 1
ATOM 860 N N . LYS A 1 106 ? 12.847 19.427 20.813 1.00 73.19 106 LYS A N 1
ATOM 861 C CA . LYS A 1 106 ? 12.925 20.124 22.108 1.00 73.19 106 LYS A CA 1
ATOM 862 C C . LYS A 1 106 ? 12.688 21.629 21.967 1.00 73.19 106 LYS A C 1
ATOM 864 O O . LYS A 1 106 ? 12.018 22.193 22.826 1.00 73.19 106 LYS A O 1
ATOM 869 N N . GLN A 1 107 ? 13.188 22.262 20.904 1.00 69.44 107 GLN A N 1
ATOM 870 C CA . GLN A 1 107 ? 12.901 23.669 20.596 1.00 69.44 107 GLN A CA 1
ATOM 871 C C . GLN A 1 107 ? 11.423 23.874 20.215 1.00 69.44 107 GLN A C 1
ATOM 873 O O . GLN A 1 107 ? 10.749 24.686 20.842 1.00 69.44 107 GLN A O 1
ATOM 878 N N . LYS A 1 108 ? 10.867 23.044 19.320 1.00 68.50 108 LYS A N 1
ATOM 879 C CA . LYS A 1 108 ? 9.445 23.098 18.918 1.00 68.50 108 LYS A CA 1
ATOM 880 C C . LYS A 1 108 ? 8.473 22.881 20.085 1.00 68.50 108 LYS A C 1
ATOM 882 O O . LYS A 1 108 ? 7.406 23.481 20.118 1.00 68.50 108 LYS A O 1
ATOM 887 N N . ARG A 1 109 ? 8.830 22.059 21.081 1.00 67.31 109 ARG A N 1
ATOM 888 C CA . ARG A 1 109 ? 8.029 21.885 22.313 1.00 67.31 109 ARG A CA 1
ATOM 889 C C . ARG A 1 109 ? 8.013 23.130 23.209 1.00 67.31 109 ARG A C 1
ATOM 891 O O . ARG A 1 109 ? 7.074 23.280 23.987 1.00 67.31 109 ARG A O 1
ATOM 898 N N . LYS A 1 110 ? 9.032 23.996 23.126 1.00 72.50 110 LYS A N 1
ATOM 899 C CA . LYS A 1 110 ? 9.097 25.264 23.874 1.00 72.50 110 LYS A CA 1
ATOM 900 C C . LYS A 1 110 ? 8.260 26.364 23.204 1.00 72.50 110 LYS A C 1
ATOM 902 O O . LYS A 1 110 ? 7.648 27.161 23.907 1.00 72.50 110 LYS A O 1
ATOM 907 N N . GLU A 1 111 ? 8.140 26.355 21.876 1.00 62.47 111 GLU A N 1
ATOM 908 C CA . GLU A 1 111 ? 7.314 27.284 21.079 1.00 62.47 111 GLU A CA 1
ATOM 909 C C . GLU A 1 111 ? 5.820 26.895 21.076 1.00 62.47 111 GLU A C 1
ATOM 911 O O . GLU A 1 111 ? 5.203 26.578 20.057 1.00 62.47 111 GLU A O 1
ATOM 916 N N . LYS A 1 112 ? 5.207 26.909 22.263 1.00 57.94 112 LYS A N 1
ATOM 917 C CA . LYS A 1 112 ? 3.844 26.413 22.540 1.00 57.94 112 LYS A CA 1
ATOM 918 C C . LYS A 1 112 ? 2.707 27.163 21.811 1.00 57.94 112 LYS A C 1
ATOM 920 O O . LYS A 1 112 ? 1.560 26.738 21.905 1.00 57.94 112 LYS A O 1
ATOM 925 N N . ALA A 1 113 ? 3.012 28.260 21.111 1.00 52.66 113 ALA A N 1
ATOM 926 C CA . ALA A 1 113 ? 2.047 29.181 20.498 1.00 52.66 113 ALA A CA 1
ATOM 927 C C . ALA A 1 113 ? 1.885 29.035 18.969 1.00 52.66 113 ALA A C 1
ATOM 929 O O . ALA A 1 113 ? 1.074 29.742 18.371 1.00 52.66 113 ALA A O 1
ATOM 930 N N . GLY A 1 114 ? 2.618 28.127 18.318 1.00 56.03 114 GLY A N 1
ATOM 931 C CA . GLY A 1 114 ? 2.422 27.851 16.893 1.00 56.03 114 GLY A CA 1
ATOM 932 C C . GLY A 1 114 ? 1.067 27.188 16.615 1.00 56.03 114 GLY A C 1
ATOM 933 O O . GLY A 1 114 ? 0.676 26.240 17.298 1.00 56.03 114 GLY A O 1
ATOM 934 N N . LYS A 1 115 ? 0.340 27.649 15.589 1.00 57.62 115 LYS A N 1
ATOM 935 C CA . LYS A 1 115 ? -0.782 26.890 15.015 1.00 57.62 115 LYS A CA 1
ATOM 936 C C . LYS A 1 115 ? -0.195 25.715 14.236 1.00 57.62 115 LYS A C 1
ATOM 938 O O . LYS A 1 115 ? 0.211 25.860 13.089 1.00 57.62 115 LYS A O 1
ATOM 943 N N . TRP A 1 116 ? -0.093 24.565 14.892 1.00 70.81 116 TRP A N 1
ATOM 944 C CA . TRP A 1 116 ? 0.452 23.353 14.289 1.00 70.81 116 TRP A CA 1
ATOM 945 C C . TRP A 1 116 ? -0.656 22.588 13.571 1.00 70.81 116 TRP A C 1
ATOM 947 O O . TRP A 1 116 ? -1.524 21.983 14.203 1.00 70.81 116 TRP A O 1
ATOM 957 N N . GLU A 1 117 ? -0.626 22.612 12.244 1.00 79.06 117 GLU A N 1
ATOM 958 C CA . GLU A 1 117 ? -1.524 21.798 11.436 1.00 79.06 117 GLU A CA 1
ATOM 959 C C . GLU A 1 117 ? -0.981 20.375 11.295 1.00 79.06 117 GLU A C 1
ATOM 961 O O . GLU A 1 117 ? 0.201 20.138 11.040 1.00 79.06 117 GLU A O 1
ATOM 966 N N . VAL A 1 118 ? -1.869 19.399 11.471 1.00 86.06 118 VAL A N 1
ATOM 967 C CA . VAL A 1 118 ? -1.575 18.000 11.153 1.00 86.06 118 VAL A CA 1
ATOM 968 C C . VAL A 1 118 ? -1.526 17.866 9.624 1.00 86.06 118 VAL A C 1
ATOM 970 O O . VAL A 1 118 ? -2.363 18.477 8.960 1.00 86.06 118 VAL A O 1
ATOM 973 N N . PRO A 1 119 ? -0.653 17.017 9.040 1.00 87.88 119 PRO A N 1
ATOM 974 C CA . PRO A 1 119 ? -0.553 16.855 7.582 1.00 87.88 119 PRO A CA 1
ATOM 975 C C . PRO A 1 119 ? -1.867 16.493 6.870 1.00 87.88 119 PRO A C 1
ATOM 977 O O . PRO A 1 119 ? -1.996 16.673 5.663 1.00 87.88 119 PRO A O 1
ATOM 980 N N . ILE A 1 120 ? -2.840 15.945 7.604 1.00 88.50 120 ILE A N 1
ATOM 981 C CA . ILE A 1 120 ? -4.183 15.646 7.108 1.00 88.50 120 ILE A CA 1
ATOM 982 C C . ILE A 1 120 ? -5.198 16.306 8.056 1.00 88.50 120 ILE A C 1
ATOM 984 O O . ILE A 1 120 ? -5.626 15.664 9.018 1.00 88.50 120 ILE A O 1
ATOM 988 N N . PRO A 1 121 ? -5.594 17.570 7.810 1.00 87.38 121 PRO A N 1
ATOM 989 C CA . PRO A 1 121 ? -6.501 18.293 8.702 1.00 87.38 121 PRO A CA 1
ATOM 990 C C . PRO A 1 121 ? -7.968 17.880 8.518 1.00 87.38 121 PRO A C 1
ATOM 992 O O . PRO A 1 121 ? -8.706 17.750 9.493 1.00 87.38 121 PRO A O 1
ATOM 995 N N . LYS A 1 122 ? -8.397 17.630 7.274 1.00 88.56 122 LYS A N 1
ATOM 996 C CA . LYS A 1 122 ? -9.770 17.238 6.929 1.00 88.56 122 LYS A CA 1
ATOM 997 C C . LYS A 1 122 ? -9.771 15.881 6.238 1.00 88.56 122 LYS A C 1
ATOM 999 O O . LYS A 1 122 ? -9.048 15.657 5.269 1.00 88.56 122 LYS A O 1
ATOM 1004 N N . VAL A 1 123 ? -10.607 14.975 6.730 1.00 90.75 123 VAL A N 1
ATOM 1005 C CA . VAL A 1 123 ? -10.790 13.630 6.174 1.00 90.75 123 VAL A CA 1
ATOM 1006 C C . VAL A 1 123 ? -12.226 13.484 5.690 1.00 90.75 123 VAL A C 1
ATOM 1008 O O . VAL A 1 123 ? -13.128 14.154 6.192 1.00 90.75 123 VAL A O 1
ATOM 1011 N N . ARG A 1 124 ? -12.443 12.602 4.708 1.00 91.06 124 ARG A N 1
ATOM 1012 C CA . ARG A 1 124 ? -13.786 12.171 4.317 1.00 91.06 124 ARG A CA 1
ATOM 1013 C C . ARG A 1 124 ? -14.527 11.634 5.555 1.00 91.06 124 ARG A C 1
ATOM 1015 O O . ARG A 1 124 ? -13.996 10.717 6.186 1.00 91.06 124 ARG A O 1
ATOM 1022 N N . PRO A 1 125 ? -15.728 12.145 5.871 1.00 88.94 125 PRO A N 1
ATOM 1023 C CA . PRO A 1 125 ? -16.538 11.582 6.938 1.00 88.94 125 PRO A CA 1
ATOM 1024 C C . PRO A 1 125 ? -16.927 10.147 6.575 1.00 88.94 125 PRO A C 1
ATOM 1026 O O . PRO A 1 125 ? -17.310 9.860 5.438 1.00 88.94 125 PRO A O 1
ATOM 1029 N N . VAL A 1 126 ? -16.780 9.237 7.531 1.00 90.19 126 VAL A N 1
ATOM 1030 C CA . VAL A 1 126 ? -17.174 7.837 7.364 1.00 90.19 126 VAL A CA 1
ATOM 1031 C C . VAL A 1 126 ? -18.558 7.655 7.974 1.00 90.19 126 VAL A C 1
ATOM 1033 O O . VAL A 1 126 ? -18.769 7.992 9.138 1.00 90.19 126 VAL A O 1
ATOM 1036 N N . ALA A 1 127 ? -19.495 7.137 7.184 1.00 91.56 127 ALA A N 1
ATOM 1037 C CA . ALA A 1 127 ? -20.841 6.846 7.653 1.00 91.56 127 ALA A CA 1
ATOM 1038 C C . ALA A 1 127 ? -20.849 5.619 8.586 1.00 91.56 127 ALA A C 1
ATOM 1040 O O . ALA A 1 127 ? -19.992 4.732 8.500 1.00 91.56 127 ALA A O 1
ATOM 1041 N N . GLU A 1 128 ? -21.803 5.574 9.518 1.00 88.75 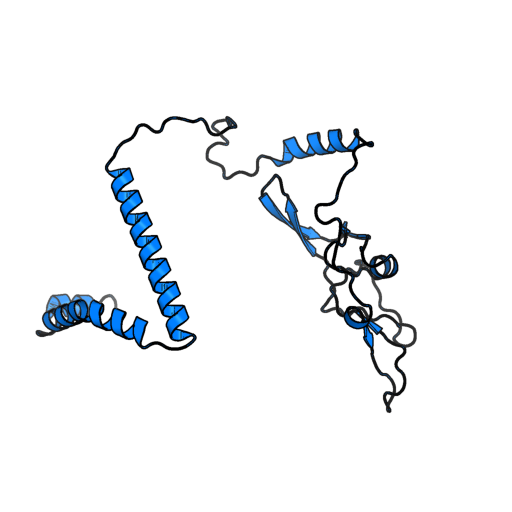128 GLU A N 1
ATOM 1042 C CA . GLU A 1 128 ? -21.843 4.531 10.552 1.00 88.75 128 GLU A CA 1
ATOM 1043 C C . GLU A 1 128 ? -22.082 3.124 9.985 1.00 88.75 128 GLU A C 1
ATOM 1045 O O . GLU A 1 128 ? -21.595 2.140 10.543 1.00 88.75 128 GLU A O 1
ATOM 1050 N N . ASP A 1 129 ? -22.802 3.018 8.869 1.00 89.81 129 ASP A N 1
ATOM 1051 C CA . ASP A 1 129 ? -23.058 1.775 8.138 1.00 89.81 129 ASP A CA 1
ATOM 1052 C C . ASP A 1 129 ? -21.778 1.183 7.524 1.00 89.81 129 ASP A C 1
ATOM 1054 O O . ASP A 1 129 ? -21.585 -0.034 7.521 1.00 89.81 129 ASP A O 1
ATOM 1058 N N . GLU A 1 130 ? -20.857 2.041 7.076 1.00 91.31 130 GLU A N 1
ATOM 1059 C CA . GLU A 1 130 ? -19.538 1.646 6.584 1.00 91.31 130 GLU A CA 1
ATOM 1060 C C . GLU A 1 130 ? -18.641 1.143 7.729 1.00 91.31 130 GLU A C 1
ATOM 1062 O O . GLU A 1 130 ? -17.818 0.243 7.531 1.00 91.31 130 GLU A O 1
ATOM 1067 N N . MET A 1 131 ? -18.793 1.707 8.934 1.00 91.00 131 MET A N 1
ATOM 1068 C CA . MET A 1 131 ? -18.007 1.343 10.122 1.00 91.00 131 MET A CA 1
ATOM 1069 C C . MET A 1 131 ? -18.532 0.105 10.846 1.00 91.00 131 MET A C 1
ATOM 1071 O O . MET A 1 131 ? -17.737 -0.671 11.394 1.00 91.00 131 MET A O 1
ATOM 1075 N N . PHE A 1 132 ? -19.852 -0.084 10.862 1.00 95.25 132 PHE A N 1
ATOM 1076 C CA . PHE A 1 132 ? -20.505 -1.142 11.613 1.00 95.25 132 PHE A CA 1
ATOM 1077 C C . PHE A 1 132 ? -21.372 -2.040 10.740 1.00 95.25 132 PHE A C 1
ATOM 1079 O O . PHE A 1 132 ? -22.426 -1.658 10.242 1.00 95.25 132 PHE A O 1
ATOM 1086 N N . LYS A 1 133 ? -21.022 -3.324 10.710 1.00 96.12 133 LYS A N 1
ATOM 1087 C CA . LYS A 1 133 ? -21.886 -4.366 10.161 1.00 96.12 133 LYS A CA 1
ATOM 1088 C C . LYS A 1 133 ? -22.875 -4.855 11.218 1.00 96.12 133 LYS A C 1
ATOM 1090 O O . LYS A 1 133 ? -22.495 -5.234 12.328 1.00 96.12 133 LYS A O 1
ATOM 1095 N N . VAL A 1 134 ? -24.156 -4.903 10.868 1.00 96.12 134 VAL A N 1
ATOM 1096 C CA . VAL A 1 134 ? -25.209 -5.453 11.733 1.00 96.12 134 VAL A CA 1
ATOM 1097 C C . VAL A 1 134 ? -25.068 -6.975 11.845 1.00 96.12 134 VAL A C 1
ATOM 1099 O O . VAL A 1 134 ? -25.067 -7.678 10.835 1.00 96.12 134 VAL A O 1
ATOM 1102 N N . ILE A 1 135 ? -24.995 -7.504 13.072 1.00 95.38 135 ILE A N 1
ATOM 1103 C CA . ILE A 1 135 ? -25.049 -8.952 13.326 1.00 95.38 135 ILE A CA 1
ATOM 1104 C C . ILE A 1 135 ? -26.443 -9.329 13.819 1.00 95.38 135 ILE A C 1
ATOM 1106 O O . ILE A 1 135 ? -26.939 -8.793 14.813 1.00 95.38 135 ILE A O 1
ATOM 1110 N N . ARG A 1 136 ? -27.042 -10.317 13.150 1.00 95.88 136 ARG A N 1
ATOM 1111 C CA . ARG A 1 136 ? -28.313 -10.920 13.551 1.00 95.88 136 ARG A CA 1
ATOM 1112 C C . ARG A 1 136 ? -28.074 -12.132 14.457 1.00 95.88 136 ARG A C 1
ATOM 1114 O O . ARG A 1 136 ? -27.184 -12.934 14.191 1.00 95.88 136 ARG A O 1
ATOM 1121 N N . SER A 1 137 ? -28.867 -12.269 15.517 1.00 92.81 137 SER A N 1
ATOM 1122 C CA . SER A 1 137 ? -28.739 -13.318 16.542 1.00 92.81 137 SER A CA 1
ATOM 1123 C C . SER A 1 137 ? -30.061 -14.057 16.797 1.00 92.81 137 SER A C 1
ATOM 1125 O O . SER A 1 137 ? -31.139 -13.547 16.480 1.00 92.81 137 SER A O 1
ATOM 1127 N N . GLY A 1 138 ? -29.964 -15.264 17.370 1.00 93.50 138 GLY A N 1
ATOM 1128 C CA . GLY A 1 138 ? -31.084 -16.181 17.621 1.00 93.50 138 GLY A CA 1
ATOM 1129 C C . GLY A 1 138 ? -31.371 -17.127 16.448 1.00 93.50 138 GLY A C 1
ATOM 1130 O O . GLY A 1 138 ? -30.974 -16.853 15.316 1.00 93.50 138 GLY A O 1
ATOM 1131 N N . LYS A 1 139 ? -32.099 -18.226 16.706 1.00 94.44 139 LYS A N 1
ATOM 1132 C CA . LYS A 1 139 ? -32.424 -19.262 15.700 1.00 94.44 139 LYS A CA 1
ATOM 1133 C C . LYS A 1 139 ? -33.098 -18.677 14.452 1.00 94.44 139 LYS A C 1
ATOM 1135 O O . LYS A 1 139 ? -32.716 -19.000 13.336 1.00 94.44 139 LYS A O 1
ATOM 1140 N N . ARG A 1 140 ? -34.045 -17.750 14.647 1.00 94.38 140 ARG A N 1
ATOM 1141 C CA . ARG A 1 140 ? -34.764 -17.044 13.567 1.00 94.38 140 ARG A CA 1
ATOM 1142 C C . ARG A 1 140 ? -34.081 -15.747 13.094 1.00 94.38 140 ARG A C 1
ATOM 1144 O O . ARG A 1 140 ? -34.635 -15.047 12.259 1.00 94.38 140 ARG A O 1
ATOM 1151 N N . LYS A 1 141 ? -32.904 -15.390 13.633 1.00 93.81 141 LYS A N 1
ATOM 1152 C CA . LYS A 1 141 ? -32.119 -14.187 13.268 1.00 93.81 141 LYS A CA 1
ATOM 1153 C C . LYS A 1 141 ? -32.889 -12.851 13.325 1.00 93.81 141 LYS A C 1
ATOM 1155 O O . LYS A 1 141 ? -32.569 -11.916 12.595 1.00 93.81 141 LYS A O 1
ATOM 1160 N N . THR A 1 142 ? -33.872 -12.719 14.211 1.00 95.00 142 THR A N 1
ATOM 1161 C CA . THR A 1 142 ? -34.691 -11.498 14.325 1.00 95.00 142 THR A CA 1
ATOM 1162 C C . THR A 1 142 ? -34.016 -10.389 15.137 1.00 95.00 142 THR A C 1
ATOM 1164 O O . THR A 1 142 ? -34.313 -9.213 14.952 1.00 95.00 142 THR A O 1
ATOM 1167 N N . LYS A 1 143 ? -33.077 -10.723 16.030 1.00 94.25 143 LYS A N 1
ATOM 1168 C CA . LYS A 1 143 ? -32.448 -9.758 16.945 1.00 94.25 143 LYS A CA 1
ATOM 1169 C C . LYS A 1 143 ? -31.192 -9.140 16.321 1.00 94.25 143 LYS A C 1
ATOM 1171 O O . LYS A 1 143 ? -30.233 -9.863 16.063 1.00 94.25 143 LYS A O 1
ATOM 1176 N N . GLN A 1 144 ? -31.167 -7.815 16.143 1.00 95.25 144 GLN A N 1
ATOM 1177 C CA . GLN A 1 144 ? -30.124 -7.078 15.397 1.00 95.25 144 GLN A CA 1
ATOM 1178 C C . GLN A 1 144 ? -29.343 -6.049 16.238 1.00 95.25 144 GLN A C 1
ATOM 1180 O O . GLN A 1 144 ? -28.861 -5.045 15.721 1.00 95.25 144 GLN A O 1
ATOM 1185 N N . TRP A 1 145 ? -29.242 -6.251 17.551 1.00 93.94 145 TRP A N 1
ATOM 1186 C CA . TRP A 1 145 ? -28.663 -5.266 18.478 1.00 93.94 145 TRP A CA 1
ATOM 1187 C C . TRP A 1 145 ? -27.126 -5.213 18.451 1.00 93.94 145 TRP A C 1
ATOM 1189 O O . TRP A 1 145 ? -26.539 -4.219 18.882 1.00 93.94 145 TRP A O 1
ATOM 1199 N N . LYS A 1 146 ? -26.471 -6.255 17.922 1.00 95.56 146 LYS A N 1
ATOM 1200 C CA . LYS A 1 146 ? -25.010 -6.357 17.825 1.00 95.56 146 LYS A CA 1
ATOM 1201 C C . LYS A 1 146 ? -24.463 -5.640 16.588 1.00 95.56 146 LYS A C 1
ATOM 1203 O O . LYS A 1 146 ? -25.079 -5.643 15.518 1.00 95.56 146 LYS A O 1
ATOM 1208 N N . ARG A 1 147 ? -23.280 -5.048 16.738 1.00 96.12 147 ARG A N 1
ATOM 1209 C CA . ARG A 1 147 ? -22.553 -4.292 15.712 1.00 96.12 147 ARG A CA 1
ATOM 1210 C C . ARG A 1 147 ? -21.116 -4.804 15.639 1.00 96.12 147 ARG A C 1
ATOM 1212 O O . ARG A 1 147 ? -20.422 -4.827 16.648 1.00 96.12 147 ARG A O 1
ATOM 1219 N N . MET A 1 148 ? -20.673 -5.237 14.467 1.00 96.19 148 MET A N 1
ATOM 1220 C CA . MET A 1 148 ? -19.285 -5.627 14.210 1.00 96.19 148 MET A CA 1
ATOM 1221 C C . MET A 1 148 ? -18.538 -4.459 13.586 1.00 96.19 148 MET A C 1
ATOM 1223 O O . MET A 1 148 ? -19.005 -3.914 12.592 1.00 96.19 148 MET A O 1
ATOM 1227 N N . VAL A 1 149 ? -17.375 -4.119 14.128 1.00 96.00 149 VAL A N 1
ATOM 1228 C CA . VAL A 1 149 ? -16.475 -3.143 13.511 1.00 96.00 149 VAL A CA 1
ATOM 1229 C C . VAL A 1 149 ? -15.826 -3.770 12.277 1.00 96.00 149 VAL A C 1
ATOM 1231 O O . VAL A 1 149 ? -15.252 -4.855 12.367 1.00 96.00 149 VAL A O 1
ATOM 1234 N N . THR A 1 150 ? -15.929 -3.096 11.133 1.00 95.94 150 THR A N 1
ATOM 1235 C CA . THR A 1 150 ? -15.384 -3.543 9.834 1.00 95.94 150 THR A CA 1
ATOM 1236 C C . THR A 1 150 ? -14.004 -2.963 9.523 1.00 95.94 150 THR A C 1
ATOM 1238 O O . THR A 1 150 ? -13.326 -3.434 8.613 1.00 95.94 150 THR A O 1
ATOM 1241 N N . LYS A 1 151 ? -13.597 -1.919 10.250 1.00 95.06 151 LYS A N 1
ATOM 1242 C CA . LYS A 1 151 ? -12.327 -1.208 10.063 1.00 95.06 151 LYS A CA 1
ATOM 1243 C C . LYS A 1 151 ? -11.240 -1.747 10.991 1.00 95.06 151 LYS A C 1
ATOM 1245 O O . LYS A 1 151 ? -11.531 -2.438 11.967 1.00 95.06 151 LYS A O 1
ATOM 1250 N N . CYS A 1 152 ? -9.989 -1.405 10.690 1.00 95.31 152 CYS A N 1
ATOM 1251 C CA . CYS A 1 152 ? -8.844 -1.725 11.536 1.00 95.31 152 CYS A CA 1
ATOM 1252 C C . CYS A 1 152 ? -9.045 -1.155 12.942 1.00 95.31 152 CYS A C 1
ATOM 1254 O O . CYS A 1 152 ? -9.515 -0.029 13.111 1.00 95.31 152 CYS A O 1
ATOM 1256 N N . THR A 1 153 ? -8.683 -1.932 13.955 1.00 95.75 153 THR A N 1
ATOM 1257 C CA . THR A 1 153 ? -8.809 -1.544 15.358 1.00 95.75 153 THR A CA 1
ATOM 1258 C C . THR A 1 153 ? -7.502 -1.779 16.090 1.00 95.75 153 THR A C 1
ATOM 1260 O O . THR A 1 153 ? -6.813 -2.763 15.839 1.00 95.75 153 THR A O 1
ATOM 1263 N N . PHE A 1 154 ? -7.171 -0.884 17.004 1.00 96.31 154 PHE A N 1
ATOM 1264 C CA . PHE A 1 154 ? -6.180 -1.121 18.030 1.00 96.31 154 PHE A CA 1
ATOM 1265 C C . PHE A 1 154 ? -6.890 -1.578 19.296 1.00 96.31 154 PHE A C 1
ATOM 1267 O O . PHE A 1 154 ? -7.957 -1.083 19.672 1.00 96.31 154 PHE A O 1
ATOM 1274 N N . VAL A 1 155 ? -6.290 -2.559 19.945 1.00 93.75 155 VAL A N 1
ATOM 1275 C CA . VAL A 1 155 ? -6.773 -3.123 21.188 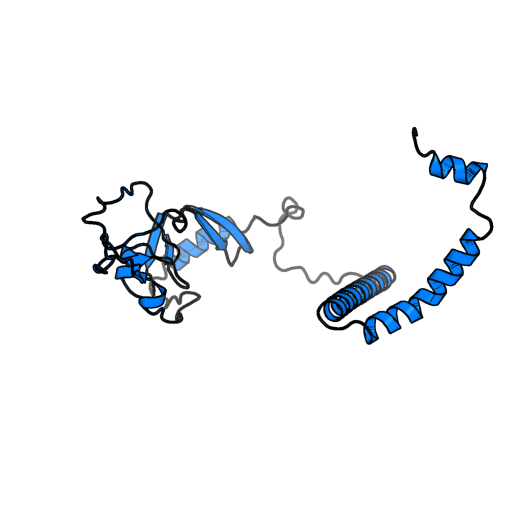1.00 93.75 155 VAL A CA 1
ATOM 1276 C C . VAL A 1 155 ? -5.541 -3.351 22.052 1.00 93.75 155 VAL A C 1
ATOM 1278 O O . VAL A 1 155 ? -4.616 -4.026 21.612 1.00 93.75 155 VAL A O 1
ATOM 1281 N N . GLY A 1 156 ? -5.532 -2.777 23.255 1.00 91.19 156 GLY A N 1
ATOM 1282 C CA . GLY A 1 156 ? -4.382 -2.874 24.152 1.00 91.19 156 GLY A CA 1
ATOM 1283 C C . GLY A 1 156 ? -4.059 -4.319 24.566 1.00 91.19 156 GLY A C 1
ATOM 1284 O O . GLY A 1 156 ? -4.937 -5.187 24.513 1.00 91.19 156 GLY A O 1
ATOM 1285 N N . PRO A 1 157 ? -2.821 -4.579 25.025 1.00 88.44 157 PRO A N 1
ATOM 1286 C CA . PRO A 1 157 ? -2.332 -5.926 25.336 1.00 88.44 157 PRO A CA 1
ATOM 1287 C C . PRO A 1 157 ? -3.142 -6.644 26.431 1.00 88.44 157 PRO A C 1
ATOM 1289 O O . PRO A 1 157 ? -3.259 -7.863 26.402 1.00 88.44 157 PRO A O 1
ATOM 1292 N N . GLY A 1 158 ? -3.770 -5.905 27.352 1.00 89.50 158 GLY A N 1
ATOM 1293 C CA . GLY A 1 158 ? -4.618 -6.453 28.421 1.00 89.50 158 GLY A CA 1
ATOM 1294 C C . GLY A 1 158 ? -6.093 -6.670 28.052 1.00 89.50 158 GLY A C 1
ATOM 1295 O O . GLY A 1 158 ? -6.946 -6.713 28.936 1.00 89.50 158 GLY A O 1
ATOM 1296 N N . PHE A 1 159 ? -6.454 -6.720 26.768 1.00 90.44 159 PHE A N 1
ATOM 1297 C CA . PHE A 1 159 ? -7.862 -6.809 26.383 1.00 90.44 159 PHE A CA 1
ATOM 1298 C C . PHE A 1 159 ? -8.448 -8.217 26.513 1.00 90.44 159 PHE A C 1
ATOM 1300 O O . PHE A 1 159 ? -8.204 -9.100 25.688 1.00 90.44 159 PHE A O 1
ATOM 1307 N N . THR A 1 160 ? -9.379 -8.355 27.452 1.00 90.25 160 THR A N 1
ATOM 1308 C CA . THR A 1 160 ? -10.256 -9.523 27.568 1.00 90.25 160 THR A CA 1
ATOM 1309 C C . THR A 1 160 ? -11.616 -9.232 26.937 1.00 90.25 160 THR A C 1
ATOM 1311 O O . THR A 1 160 ? -12.219 -8.176 27.149 1.00 90.25 160 THR A O 1
ATOM 1314 N N . ARG A 1 161 ? -12.137 -10.172 26.139 1.00 91.31 161 ARG A N 1
ATOM 1315 C CA . ARG A 1 161 ? -13.477 -10.031 25.552 1.00 91.31 161 ARG A CA 1
ATOM 1316 C C . ARG A 1 161 ? -14.547 -10.111 26.637 1.00 91.31 161 ARG A C 1
ATOM 1318 O O . ARG A 1 161 ? -14.496 -10.971 27.509 1.00 91.31 161 ARG A O 1
ATOM 1325 N N . LYS A 1 162 ? -15.562 -9.251 26.530 1.00 92.69 162 LYS A N 1
ATOM 1326 C CA . LYS A 1 162 ? -16.765 -9.349 27.366 1.00 92.69 162 LYS A CA 1
ATOM 1327 C C . LYS A 1 162 ? -17.566 -10.604 26.985 1.00 92.69 162 LYS A C 1
ATOM 1329 O O . LYS A 1 162 ? -17.531 -11.000 25.815 1.00 92.69 162 LYS A O 1
ATOM 1334 N N . PRO A 1 163 ? -18.333 -11.200 27.915 1.00 95.69 163 PRO A N 1
ATOM 1335 C CA . PRO A 1 163 ? -19.205 -12.322 27.591 1.00 95.69 163 PRO A CA 1
ATOM 1336 C C . PRO A 1 163 ? -20.149 -11.991 26.420 1.00 95.69 163 PRO A C 1
ATOM 1338 O O . PRO A 1 163 ? -20.657 -10.863 26.349 1.00 95.69 163 PRO A O 1
ATOM 1341 N N . PRO A 1 164 ? -20.462 -12.949 25.523 1.00 93.12 164 PRO A N 1
ATOM 1342 C CA . PRO A 1 164 ? -21.231 -12.676 24.306 1.00 93.12 164 PRO A CA 1
ATOM 1343 C C . PRO A 1 164 ? -22.606 -12.041 24.542 1.00 93.12 164 PRO A C 1
ATOM 1345 O O . PRO A 1 164 ? -23.137 -11.394 23.641 1.00 93.12 164 PRO A O 1
ATOM 1348 N N . LYS A 1 165 ? -23.206 -12.227 25.721 1.00 93.50 165 LYS A N 1
ATOM 1349 C CA . LYS A 1 165 ? -24.488 -11.612 26.086 1.00 93.50 165 LYS A CA 1
ATOM 1350 C C . LYS A 1 165 ? -24.386 -10.095 26.303 1.00 93.50 165 LYS A C 1
ATOM 1352 O O . LYS A 1 165 ? -25.354 -9.404 26.012 1.00 93.50 165 LYS A O 1
ATOM 1357 N N . TYR A 1 166 ? -23.232 -9.591 26.746 1.00 93.19 166 TYR A N 1
ATOM 1358 C CA . TYR A 1 166 ? -23.001 -8.174 27.065 1.00 93.19 166 TYR A CA 1
ATOM 1359 C C . TYR A 1 166 ? -22.171 -7.436 26.001 1.00 93.19 166 TYR A C 1
ATOM 1361 O O . TYR A 1 166 ? -22.090 -6.209 25.997 1.00 93.19 166 TYR A O 1
ATOM 1369 N N . GLU A 1 167 ? -21.548 -8.162 25.071 1.00 93.44 167 GLU A N 1
ATOM 1370 C CA . GLU A 1 167 ? -20.781 -7.577 23.969 1.00 93.44 167 GLU A CA 1
ATOM 1371 C C . GLU A 1 167 ? -21.709 -7.101 22.834 1.00 93.44 167 GLU A C 1
ATOM 1373 O O . GLU A 1 167 ? -22.210 -7.898 22.032 1.00 93.44 167 GLU A O 1
ATOM 1378 N N . ARG A 1 168 ? -21.929 -5.780 22.763 1.00 94.62 168 ARG A N 1
ATOM 1379 C CA . ARG A 1 168 ? -22.656 -5.125 21.661 1.00 94.62 168 ARG A CA 1
ATOM 1380 C C . ARG A 1 168 ? -21.750 -4.814 20.469 1.00 94.62 168 ARG A C 1
ATOM 1382 O O . ARG A 1 168 ? -22.125 -5.122 19.340 1.00 94.62 168 ARG A O 1
ATOM 1389 N N . PHE A 1 169 ? -20.586 -4.214 20.727 1.00 95.00 169 PHE A N 1
ATOM 1390 C CA . PHE A 1 169 ? -19.592 -3.852 19.714 1.00 95.00 169 PHE A CA 1
ATOM 1391 C C . PHE A 1 169 ? -18.509 -4.924 19.630 1.00 95.00 169 PHE A C 1
ATOM 1393 O O . PHE A 1 169 ? -17.725 -5.097 20.560 1.00 95.00 169 PHE A O 1
ATOM 1400 N N . ILE A 1 170 ? -18.476 -5.644 18.514 1.00 95.19 170 ILE A N 1
ATOM 1401 C CA . ILE A 1 170 ? -17.542 -6.740 18.272 1.00 95.19 170 ILE A CA 1
ATOM 1402 C C . ILE A 1 170 ? -16.371 -6.210 17.450 1.00 95.19 170 ILE A C 1
ATOM 1404 O O . ILE A 1 170 ? -16.555 -5.765 16.317 1.00 95.19 170 ILE A O 1
ATOM 1408 N N . ARG A 1 171 ? -15.165 -6.299 18.014 1.00 94.88 171 ARG A N 1
ATOM 1409 C CA . ARG A 1 171 ? -13.899 -5.996 17.328 1.00 94.88 171 ARG A CA 1
ATOM 1410 C C . ARG A 1 171 ? -13.219 -7.313 16.947 1.00 94.88 171 ARG A C 1
ATOM 1412 O O . ARG A 1 171 ? -12.644 -7.948 17.838 1.00 94.88 171 ARG A O 1
ATOM 1419 N N . PRO A 1 172 ? -13.328 -7.793 15.699 1.00 94.44 172 PRO A N 1
ATOM 1420 C CA . PRO A 1 172 ? -12.801 -9.103 15.311 1.00 94.44 172 PRO A CA 1
ATOM 1421 C C . PRO A 1 172 ? -11.270 -9.131 15.388 1.00 94.44 172 PRO A C 1
ATOM 1423 O O . PRO A 1 172 ? -10.622 -8.144 15.059 1.00 94.44 172 PRO A O 1
ATOM 1426 N N . SER A 1 173 ? -10.686 -10.256 15.813 1.00 92.94 173 SER A N 1
ATOM 1427 C CA . SER A 1 173 ? -9.230 -10.409 15.987 1.00 92.94 173 SER A CA 1
ATOM 1428 C C . SER A 1 173 ? -8.440 -10.184 14.698 1.00 92.94 173 SER A C 1
ATOM 1430 O O . SER A 1 173 ? -7.397 -9.550 14.749 1.00 92.94 173 SER A O 1
ATOM 1432 N N . GLY A 1 174 ? -8.966 -10.614 13.546 1.00 94.19 174 GLY A N 1
ATOM 1433 C CA . GLY A 1 174 ? -8.315 -10.418 12.243 1.00 94.19 174 GLY A CA 1
ATOM 1434 C C . GLY A 1 174 ? -8.197 -8.957 11.789 1.00 94.19 174 GLY A C 1
ATOM 1435 O O . GLY A 1 174 ? -7.474 -8.681 10.842 1.00 94.19 174 GLY A O 1
ATOM 1436 N N . LEU A 1 175 ? -8.888 -8.023 12.454 1.00 95.75 175 LEU A N 1
ATOM 1437 C CA . LEU A 1 175 ? -8.767 -6.581 12.207 1.00 95.75 175 LEU A CA 1
ATOM 1438 C C . LEU A 1 175 ? -8.054 -5.851 13.354 1.00 95.75 175 LEU A C 1
ATOM 1440 O O . LEU A 1 175 ? -8.088 -4.620 13.403 1.00 95.75 175 LEU A O 1
ATOM 1444 N N . ARG A 1 176 ? -7.460 -6.581 14.306 1.00 95.00 176 ARG A N 1
ATOM 1445 C CA . ARG A 1 176 ? -6.690 -5.992 15.404 1.00 95.00 176 ARG A CA 1
ATOM 1446 C C . ARG A 1 176 ? -5.232 -5.880 14.992 1.00 95.00 176 ARG A C 1
ATOM 1448 O O . ARG A 1 176 ? -4.581 -6.894 14.769 1.00 95.00 176 ARG A O 1
ATOM 1455 N N . PHE A 1 177 ? -4.732 -4.656 14.928 1.00 95.12 177 PHE A N 1
ATOM 1456 C CA . PHE A 1 177 ? -3.328 -4.380 14.645 1.00 95.12 177 PHE A CA 1
ATOM 1457 C C . PHE A 1 177 ? -2.657 -3.860 15.909 1.00 95.12 177 PHE A C 1
ATOM 1459 O O . PHE A 1 177 ? -3.225 -3.025 16.608 1.00 95.12 177 PHE A O 1
ATOM 1466 N N . THR A 1 178 ? -1.458 -4.360 16.189 1.00 94.75 178 THR A N 1
ATOM 1467 C CA . THR A 1 178 ? -0.616 -3.923 17.312 1.00 94.75 178 THR A CA 1
ATOM 1468 C C . THR A 1 178 ? 0.574 -3.092 16.859 1.00 94.75 178 THR A C 1
ATOM 1470 O O . THR A 1 178 ? 1.165 -2.413 17.682 1.00 94.75 178 THR A O 1
ATOM 1473 N N . LYS A 1 179 ? 0.913 -3.123 15.565 1.00 95.00 179 LYS A N 1
ATOM 1474 C CA . LYS A 1 179 ? 2.042 -2.403 14.974 1.00 95.00 179 LYS A CA 1
ATOM 1475 C C . LYS A 1 179 ? 1.591 -1.483 13.848 1.00 95.00 179 LYS A C 1
ATOM 1477 O O . LYS A 1 179 ? 0.610 -1.778 13.161 1.00 95.00 179 LYS A O 1
ATOM 1482 N N . ALA A 1 180 ? 2.332 -0.401 13.644 1.00 95.94 180 ALA A N 1
ATOM 1483 C CA . ALA A 1 180 ? 2.143 0.548 12.560 1.00 95.94 180 ALA A CA 1
ATOM 1484 C C . ALA A 1 180 ? 3.458 0.805 11.815 1.00 95.94 180 ALA A C 1
ATOM 1486 O O . ALA A 1 180 ? 4.527 0.946 12.410 1.00 95.94 180 ALA A O 1
ATOM 1487 N N . HIS A 1 181 ? 3.355 0.936 10.492 1.00 95.88 181 HIS A N 1
ATOM 1488 C CA . HIS A 1 181 ? 4.444 1.453 9.672 1.00 95.88 181 HIS A CA 1
ATOM 1489 C C . HIS A 1 181 ? 4.430 2.981 9.718 1.00 95.88 181 HIS A C 1
ATOM 1491 O O . HIS A 1 181 ? 3.534 3.621 9.164 1.00 95.88 181 HIS A O 1
ATOM 1497 N N . VAL A 1 182 ? 5.427 3.562 10.381 1.00 93.50 182 VAL A N 1
ATOM 1498 C CA . VAL A 1 182 ? 5.575 5.008 10.563 1.00 93.50 182 VAL A CA 1
ATOM 1499 C C . VAL A 1 182 ? 6.723 5.502 9.694 1.00 93.50 182 VAL A C 1
ATOM 1501 O O . VAL A 1 182 ? 7.820 4.950 9.720 1.00 93.50 182 VAL A O 1
ATOM 1504 N N . THR A 1 183 ? 6.472 6.549 8.909 1.00 90.69 183 THR A N 1
ATOM 1505 C CA . THR A 1 183 ? 7.500 7.199 8.084 1.00 90.69 183 THR A CA 1
ATOM 1506 C C . THR A 1 183 ? 7.904 8.512 8.724 1.00 90.69 183 THR A C 1
ATOM 1508 O O . THR A 1 183 ? 7.043 9.329 9.049 1.00 90.69 183 THR A O 1
ATOM 1511 N N . HIS A 1 184 ? 9.208 8.733 8.872 1.00 85.94 184 HIS A N 1
ATOM 1512 C CA . HIS A 1 184 ? 9.715 10.009 9.355 1.00 85.94 184 HIS A CA 1
ATOM 1513 C C . HIS A 1 184 ? 10.018 10.940 8.165 1.00 85.94 184 HIS A C 1
ATOM 1515 O O . HIS A 1 184 ? 10.920 10.625 7.384 1.00 85.94 184 HIS A O 1
ATOM 1521 N N . PRO A 1 185 ? 9.338 12.096 8.018 1.00 84.38 185 PRO A N 1
ATOM 1522 C CA . PRO A 1 185 ? 9.443 12.934 6.817 1.00 84.38 185 PRO A CA 1
ATOM 1523 C C . PRO A 1 185 ? 10.864 13.458 6.556 1.00 84.38 185 PRO A C 1
ATOM 1525 O O . PRO A 1 185 ? 11.316 13.467 5.417 1.00 84.38 185 PRO A O 1
ATOM 1528 N N . GLU A 1 186 ? 11.603 13.828 7.606 1.00 81.00 186 GLU A N 1
ATOM 1529 C CA . GLU A 1 186 ? 12.960 14.386 7.462 1.00 81.00 186 GLU A CA 1
ATOM 1530 C C . GLU A 1 186 ? 14.056 13.319 7.248 1.00 81.00 186 GLU A C 1
ATOM 1532 O O . GLU A 1 186 ? 15.057 13.587 6.580 1.00 81.00 186 GLU A O 1
ATOM 1537 N N . LEU A 1 187 ? 13.872 12.107 7.793 1.00 79.81 187 LEU A N 1
ATOM 1538 C CA . LEU A 1 187 ? 14.833 11.003 7.657 1.00 79.81 187 LEU A CA 1
ATOM 1539 C C . LEU A 1 187 ? 14.585 10.192 6.381 1.00 79.81 187 LEU A C 1
ATOM 1541 O O . LEU A 1 187 ? 15.484 9.500 5.925 1.00 79.81 187 LEU A O 1
ATOM 1545 N N . LYS A 1 188 ? 13.365 10.249 5.825 1.00 83.06 188 LYS A N 1
ATOM 1546 C CA . LYS A 1 188 ? 12.899 9.402 4.712 1.00 83.06 188 LYS A CA 1
ATOM 1547 C C . LYS A 1 188 ? 13.048 7.895 4.987 1.00 83.06 188 LYS A C 1
ATOM 1549 O O . LYS A 1 188 ? 13.059 7.091 4.061 1.00 83.06 188 LYS A O 1
ATOM 1554 N N . CYS A 1 189 ? 13.104 7.511 6.262 1.00 82.62 189 CYS A N 1
ATOM 1555 C CA . CYS A 1 189 ? 13.125 6.124 6.715 1.00 82.62 189 CYS A CA 1
ATOM 1556 C C . CYS A 1 189 ? 11.739 5.697 7.208 1.00 82.62 189 CYS A C 1
ATOM 1558 O O . CYS A 1 189 ? 10.952 6.516 7.701 1.00 82.62 189 CYS A O 1
ATOM 1560 N N . THR A 1 190 ? 11.469 4.396 7.110 1.00 88.50 190 THR A N 1
ATOM 1561 C CA . THR A 1 190 ? 10.249 3.773 7.632 1.00 88.50 190 THR A CA 1
ATOM 1562 C C . THR A 1 190 ? 10.591 2.858 8.802 1.00 88.50 190 THR A C 1
ATOM 1564 O O . THR A 1 190 ? 11.606 2.166 8.776 1.00 88.50 190 THR A O 1
ATOM 1567 N N . PHE A 1 191 ? 9.748 2.864 9.830 1.00 91.31 191 PHE A N 1
ATOM 1568 C CA . PHE A 1 191 ? 9.903 2.059 11.038 1.00 91.31 191 PHE A CA 1
ATOM 1569 C C . PHE A 1 191 ? 8.626 1.258 11.284 1.00 91.31 191 PHE A C 1
ATOM 1571 O O . PHE A 1 191 ? 7.525 1.763 11.069 1.00 91.31 191 PHE A O 1
ATOM 1578 N N . ASN A 1 192 ? 8.766 0.012 11.733 1.00 94.31 192 ASN A N 1
ATOM 1579 C CA . ASN A 1 192 ? 7.645 -0.816 12.169 1.00 94.31 192 ASN A CA 1
ATOM 1580 C C . ASN A 1 192 ? 7.572 -0.768 13.700 1.00 94.31 192 ASN A C 1
ATOM 1582 O O . ASN A 1 192 ? 8.297 -1.504 14.369 1.00 94.31 192 ASN A O 1
ATOM 1586 N N . LEU A 1 193 ? 6.764 0.147 14.232 1.00 94.81 193 LEU A N 1
ATOM 1587 C CA . LEU A 1 193 ? 6.686 0.443 15.663 1.00 94.81 193 LEU A CA 1
ATOM 1588 C C . LEU A 1 193 ? 5.407 -0.132 16.269 1.00 94.81 193 LEU A C 1
ATOM 1590 O O . LEU A 1 193 ? 4.386 -0.244 15.588 1.00 94.81 193 LEU A O 1
ATOM 1594 N N . ASP A 1 194 ? 5.465 -0.485 17.550 1.00 95.31 194 ASP A N 1
ATOM 1595 C CA . ASP A 1 194 ? 4.287 -0.895 18.311 1.00 95.31 194 ASP A CA 1
ATOM 1596 C C . ASP A 1 194 ? 3.377 0.309 18.584 1.00 95.31 194 ASP A C 1
ATOM 1598 O O . ASP A 1 194 ? 3.842 1.402 18.898 1.00 95.31 194 ASP A O 1
ATOM 1602 N N . ILE A 1 195 ? 2.072 0.089 18.454 1.00 95.56 195 ILE A N 1
ATOM 1603 C CA . ILE A 1 195 ? 1.028 1.048 18.802 1.00 95.56 195 ILE A CA 1
ATOM 1604 C C . ILE A 1 195 ? 0.790 0.936 20.306 1.00 95.56 195 ILE A C 1
ATOM 1606 O O . ILE A 1 195 ? 0.518 -0.146 20.831 1.00 95.56 195 ILE A O 1
ATOM 1610 N N . ILE A 1 196 ? 0.847 2.067 20.990 1.00 94.19 196 ILE A N 1
ATOM 1611 C CA . ILE A 1 196 ? 0.543 2.211 22.410 1.00 94.19 196 ILE A CA 1
ATOM 1612 C C . ILE A 1 196 ? -0.943 2.533 22.584 1.00 94.19 196 ILE A C 1
ATOM 1614 O O . ILE A 1 196 ? -1.607 1.974 23.461 1.00 94.19 196 ILE A O 1
ATOM 1618 N N . GLY A 1 197 ? -1.490 3.413 21.741 1.00 94.50 197 GLY A N 1
ATOM 1619 C CA . GLY A 1 197 ? -2.860 3.887 21.900 1.00 94.50 197 GLY A CA 1
ATOM 1620 C C . GLY A 1 197 ? -3.440 4.616 20.695 1.00 94.50 197 GLY A C 1
ATOM 1621 O O . GLY A 1 197 ? -2.753 5.001 19.755 1.00 94.50 197 GLY A O 1
ATOM 1622 N N . VAL A 1 198 ? -4.755 4.836 20.734 1.00 95.69 198 VAL A N 1
ATOM 1623 C CA . VAL A 1 198 ? -5.456 5.706 19.779 1.00 95.69 198 VAL A CA 1
ATOM 1624 C C . VAL A 1 198 ? -5.836 6.987 20.501 1.00 95.69 198 VAL A C 1
ATOM 1626 O O . VAL A 1 198 ? -6.670 6.967 21.405 1.00 95.69 198 VAL A O 1
ATOM 1629 N N . LYS A 1 199 ? -5.242 8.109 20.091 1.00 94.44 199 LYS A N 1
ATOM 1630 C CA . LYS A 1 199 ? -5.441 9.401 20.752 1.00 94.44 199 LYS A CA 1
ATOM 1631 C C . LYS A 1 199 ? -6.681 10.128 20.263 1.00 94.44 199 LYS A C 1
ATOM 1633 O O . LYS A 1 199 ? -7.440 10.672 21.062 1.00 94.44 199 LYS A O 1
ATOM 1638 N N . LYS A 1 200 ? -6.877 10.178 18.943 1.00 93.50 200 LYS A N 1
ATOM 1639 C CA . LYS A 1 200 ? -7.985 10.924 18.337 1.00 93.50 200 LYS A CA 1
ATOM 1640 C C . LYS A 1 200 ? -8.389 10.326 17.001 1.00 93.50 200 LYS A C 1
ATOM 1642 O O . LYS A 1 200 ? -7.572 10.237 16.090 1.00 93.50 200 LYS A O 1
ATOM 1647 N N . ASN A 1 201 ? -9.663 9.977 16.861 1.00 93.62 201 ASN A N 1
ATOM 1648 C CA . ASN A 1 201 ? -10.276 9.671 15.576 1.00 93.62 201 ASN A CA 1
ATOM 1649 C C . ASN A 1 201 ? -11.084 10.890 15.072 1.00 93.62 201 ASN A C 1
ATOM 1651 O O . ASN A 1 201 ? -11.896 11.424 15.834 1.00 93.62 201 ASN A O 1
ATOM 1655 N N . PRO A 1 202 ? -10.898 11.338 13.813 1.00 92.50 202 PRO A N 1
ATOM 1656 C CA . PRO A 1 202 ? -11.616 12.490 13.259 1.00 92.50 202 PRO A CA 1
ATOM 1657 C C . PRO A 1 202 ? -13.129 12.270 13.109 1.00 92.50 202 PRO A C 1
ATOM 1659 O O . PRO A 1 202 ? -13.875 13.242 13.102 1.00 92.50 202 PRO A O 1
ATOM 1662 N N . ASN A 1 203 ? -13.596 11.021 13.021 1.00 90.12 203 ASN A N 1
ATOM 1663 C CA . ASN A 1 203 ? -15.018 10.703 12.854 1.00 90.12 203 ASN A CA 1
ATOM 1664 C C . ASN A 1 203 ? -15.809 10.728 14.176 1.00 90.12 203 ASN A C 1
ATOM 1666 O O . ASN A 1 203 ? -17.022 10.552 14.160 1.00 90.12 203 ASN A O 1
ATOM 1670 N N . GLY A 1 204 ? -15.143 10.905 15.325 1.00 90.25 204 GLY A N 1
ATOM 1671 C CA . GLY A 1 204 ? -15.805 11.069 16.621 1.00 90.25 204 GLY A CA 1
ATOM 1672 C C . GLY A 1 204 ? -15.132 10.335 17.791 1.00 90.25 204 GLY A C 1
ATOM 1673 O O . GLY A 1 204 ? -14.374 9.379 17.594 1.00 90.25 204 GLY A O 1
ATOM 1674 N N . PRO A 1 205 ? -15.435 10.743 19.040 1.00 93.88 205 PRO A N 1
ATOM 1675 C CA . PRO A 1 205 ? -14.803 10.206 20.249 1.00 93.88 205 PRO A CA 1
ATOM 1676 C C . PRO A 1 205 ? -15.168 8.741 20.528 1.00 93.88 205 PRO A C 1
ATOM 1678 O O . PRO A 1 205 ? -14.354 7.997 21.076 1.00 93.88 205 PRO A O 1
ATOM 1681 N N . MET A 1 206 ? -16.353 8.293 20.099 1.00 93.06 206 MET A N 1
ATOM 1682 C CA . MET A 1 206 ? -16.769 6.890 20.204 1.00 93.06 206 MET A CA 1
ATOM 1683 C C . MET A 1 206 ? -15.777 5.957 19.496 1.00 93.06 206 MET A C 1
ATOM 1685 O O . MET A 1 206 ? -15.413 4.905 20.022 1.00 93.06 206 MET A O 1
ATOM 1689 N N . TYR A 1 207 ? -15.294 6.361 18.321 1.00 94.56 207 TYR A N 1
ATOM 1690 C CA . TYR A 1 207 ? -14.338 5.584 17.538 1.00 94.56 207 TYR A CA 1
ATOM 1691 C C . TYR A 1 207 ? -12.947 5.582 18.158 1.00 94.56 207 TYR A C 1
ATOM 1693 O O . TYR A 1 207 ? -12.275 4.555 18.110 1.00 94.56 207 TYR A O 1
ATOM 1701 N N . THR A 1 208 ? -12.551 6.680 18.805 1.00 94.69 208 THR A N 1
ATOM 1702 C CA . THR A 1 208 ? -11.335 6.736 19.626 1.00 94.69 208 THR A CA 1
ATOM 1703 C C . THR A 1 208 ? -11.401 5.715 20.765 1.00 94.69 208 THR A C 1
ATOM 1705 O O . THR A 1 208 ? -10.491 4.907 20.907 1.00 94.69 208 THR A O 1
ATOM 1708 N N . SER A 1 209 ? -12.507 5.671 21.520 1.00 92.81 209 SER A N 1
ATOM 1709 C CA . SER A 1 209 ? -12.691 4.719 22.633 1.00 92.81 209 SER A CA 1
ATOM 1710 C C . SER A 1 209 ? -12.745 3.258 22.167 1.00 92.81 209 SER A C 1
ATOM 1712 O O . SER A 1 209 ? -12.197 2.354 22.802 1.00 92.81 209 SER A O 1
ATOM 1714 N N . LEU A 1 210 ? -13.364 3.009 21.010 1.00 93.56 210 LEU A N 1
ATOM 1715 C CA . LEU A 1 210 ? -13.355 1.689 20.387 1.00 93.56 210 LEU A CA 1
ATOM 1716 C C . LEU A 1 210 ? -11.986 1.312 19.795 1.00 93.56 210 LEU A C 1
ATOM 1718 O O . LEU A 1 210 ? -11.807 0.143 19.447 1.00 93.56 210 LEU A O 1
ATOM 1722 N N . GLY A 1 211 ? -11.040 2.249 19.709 1.00 94.94 211 GLY A N 1
ATOM 1723 C CA . GLY A 1 211 ? -9.727 2.045 19.108 1.00 94.94 211 GLY A CA 1
ATOM 1724 C C . GLY A 1 211 ? -9.785 1.901 17.590 1.00 94.94 211 GLY A C 1
ATOM 1725 O O . GLY A 1 211 ? -8.926 1.253 17.007 1.00 94.94 211 GLY A O 1
ATOM 1726 N N . VAL A 1 212 ? -10.809 2.437 16.922 1.00 95.75 212 VAL A N 1
ATOM 1727 C CA . VAL A 1 212 ? -10.932 2.327 15.465 1.00 95.75 212 VAL A CA 1
ATOM 1728 C C . VAL A 1 212 ? -9.916 3.239 14.788 1.00 95.75 212 VAL A C 1
ATOM 1730 O O . VAL A 1 212 ? -9.853 4.440 15.061 1.00 95.75 212 VAL A O 1
ATOM 1733 N N . MET A 1 213 ? -9.150 2.663 13.869 1.00 95.06 213 MET A N 1
ATOM 1734 C CA . MET A 1 213 ? -8.136 3.349 13.085 1.00 95.06 213 MET A CA 1
ATOM 1735 C C . MET A 1 213 ? -8.645 3.548 11.659 1.00 95.06 213 MET A C 1
ATOM 1737 O O . MET A 1 213 ? -8.855 2.599 10.903 1.00 95.06 213 MET A O 1
ATOM 1741 N N . THR A 1 214 ? -8.857 4.810 11.302 1.00 94.38 214 THR A N 1
ATOM 1742 C CA . THR A 1 214 ? -9.256 5.270 9.969 1.00 94.38 214 THR A CA 1
ATOM 1743 C C . THR A 1 214 ? -8.241 6.293 9.465 1.00 94.38 214 THR A C 1
ATOM 1745 O O . THR A 1 214 ? -7.327 6.694 10.186 1.00 94.38 214 THR A O 1
ATOM 1748 N N . LYS A 1 215 ? -8.381 6.747 8.216 1.00 93.56 215 LYS A N 1
ATOM 1749 C CA . LYS A 1 215 ? -7.534 7.829 7.700 1.00 93.56 215 LYS A CA 1
ATOM 1750 C C . LYS A 1 215 ? -7.633 9.054 8.625 1.00 93.56 215 LYS A C 1
ATOM 1752 O O . LYS A 1 215 ? -8.726 9.418 9.046 1.00 93.56 215 LYS A O 1
ATOM 1757 N N . GLY A 1 216 ? -6.487 9.6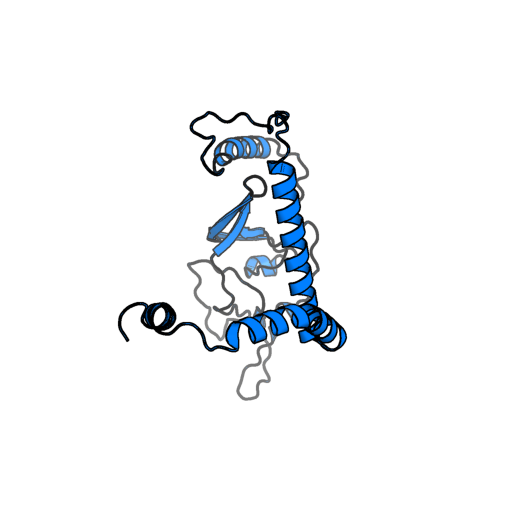47 8.958 1.00 92.88 216 GLY A N 1
ATOM 1758 C CA . GLY A 1 216 ? -6.384 10.794 9.867 1.00 92.88 216 GLY A CA 1
ATOM 1759 C C . GLY A 1 216 ? -6.569 10.480 11.356 1.00 92.88 216 GLY A C 1
ATOM 1760 O O . GLY A 1 216 ? -6.610 11.411 12.154 1.00 92.88 216 GLY A O 1
ATOM 1761 N N . THR A 1 217 ? -6.663 9.207 11.755 1.00 94.56 217 THR A N 1
ATOM 1762 C CA . THR A 1 217 ? -6.562 8.836 13.172 1.00 94.56 217 THR A CA 1
ATOM 1763 C C . THR A 1 217 ? -5.149 9.121 13.686 1.00 94.56 217 THR A C 1
ATOM 1765 O O . THR A 1 217 ? -4.167 8.722 13.065 1.00 94.56 217 THR A O 1
ATOM 1768 N N . ILE A 1 218 ? -5.059 9.786 14.836 1.00 94.00 218 ILE A N 1
ATOM 1769 C CA . ILE A 1 218 ? -3.808 10.039 15.552 1.00 94.00 218 ILE A CA 1
ATOM 1770 C C . ILE A 1 218 ? -3.596 8.896 16.545 1.00 94.00 218 ILE A C 1
ATOM 1772 O O . ILE A 1 218 ? -4.468 8.634 17.382 1.00 94.00 218 ILE A O 1
ATOM 1776 N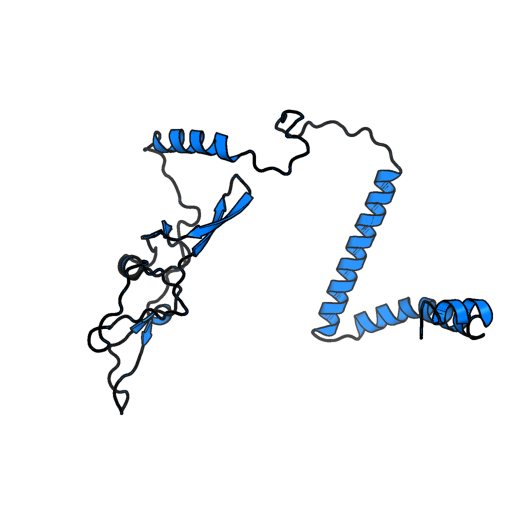 N . ILE A 1 219 ? -2.450 8.230 16.429 1.00 95.25 219 ILE A N 1
ATOM 1777 C CA . ILE A 1 219 ? -2.024 7.107 17.268 1.00 95.25 219 ILE A CA 1
ATOM 1778 C C . ILE A 1 219 ? -0.782 7.489 18.072 1.00 95.25 219 ILE A C 1
ATOM 1780 O O . ILE A 1 219 ? -0.028 8.373 17.664 1.00 95.25 219 ILE A O 1
ATOM 1784 N N . GLU A 1 220 ? -0.626 6.833 19.214 1.00 92.31 220 GLU A N 1
ATOM 1785 C CA . GLU A 1 220 ? 0.547 6.884 20.091 1.00 92.31 220 GLU A CA 1
ATOM 1786 C C . GLU A 1 220 ? 1.319 5.575 19.977 1.00 92.31 220 GLU A C 1
ATOM 1788 O O . GLU A 1 220 ? 0.644 4.521 19.882 1.00 92.31 220 GLU A O 1
#

Sequence (220 aa):
PQGDYIELHRKRHGYRHDFFEKKRKKEARQVHERSAKAQKALGIKGKMIAKKNYAEKALMKKTLAMHEESSTRRKVDDEVQDGAIPAYLMDRENTTRAKVLSNTIKQKRKEKAGKWEVPIPKVRPVAEDEMFKVIRSGKRKTKQWKRMVTKCTFVGPGFTRKPPKYERFIRPSGLRFTKAHVTHPELKCTFNLDIIGVKKNPNGPMYTSLGVMTKGTIIE

Secondary structure (DSSP, 8-state):
--SSHHHHHHHHH-S-TTHHHHHHHHHHHHHHHHHHHHHH--HHHHHHHHHHHHHHHHHHHHHHHHHHHHHS-PPP-----SS---HHHHTS-S---HHHHHHHHHHHHH-TTS----S----PPPPHHHHEEEEEESTT--EEEEEEE-S-B---TT-PPPPTTT--EE--GGGB--EEEEEETTTTEEEEEE---EEE-TT-HHHHHHTB--TT-EE-

Radius of gyration: 31.57 Å; chains: 1; bounding box: 70×65×70 Å

Organism: NCBI:txid34285

pLDDT: mean 86.44, std 13.76, range [46.91, 97.75]

Foldseek 3Di:
DDDPVVVVCCVVVNDDPCVVVVVVVCVVCVVVVLVCQCVPDDDPSNVVSVVVVVVVVVVVVVVVVVVVCVVDPDDPPCPPDPDDDPPVCPPPDDPPCPVVVVVVVVVVVVPPPDPDADPCNDDDADDVCNQWDFFFDDPVSPDGQATEGPAAFEDDPPDDDDDPVPHRYHDDPVRYDQWDWDADPVRRDTDTGGWPAFDDDPNDVVCRVRRGDDPPTDTD